Protein AF-A0A9P1GU59-F1 (afdb_monomer_lite)

pLDDT: mean 75.99, std 16.28, range [27.17, 95.75]

Sequence (184 aa):
MAQDPRLSNLLKWSIQNQSAPDGTPPETRTPLDPSLLAALFGGPSEAELMKTAMEAITSEDPEVTLESKLVAFDNFEQLIENLDNANNIANLAVQNNIKSQEKFLAMNGIPKIIDIILDDKEDTAVRRKAIYALSSATRNYQAAMDLCTGELEKRGYTHGTVDSMNMDAVDVVMNSLKEIAGTS

InterPro domains:
  IPR011989 Armadillo-like helical [G3DSA:1.25.10.10] (42-153)
  IPR013918 Nucleotide exchange factor Fes1 [PF08609] (7-89)
  IPR016024 Armadillo-type fold [SSF48371] (45-146)
  IPR050693 SIL1/FES1/HPBP1 [PTHR19316] (93-146)

Radius of gyration: 20.09 Å; chains: 1; bounding box: 38×32×67 Å

Organism: NCBI:txid1442378

Foldseek 3Di:
DDDDVLVVVLVVLCVQQDADPVRHGRPDNDDDPPVSVCVVVPPDDLLRLLVVLLCLLLDPDPVSDPVNNLVSLVSLLVSLVVLVVVQVVCVVPDDRDVPSLVSCVVVVVLLSLVVLLQDPPHDLSSNLSSLSSLLSSQAPNQVSVVVNQVSCVVVVHHLDRADSPPSVSSVVVSVVSCVSSVND

Secondary structure (DSSP, 8-state):
-PPPHHHHHHHHHHHHTSPPTT-PPPS--PPPPHHHHHHHHTPPPHHHHHHHHHHHHT---TTS-HHHHHHHHHHHHHHHHHHHHHHHHHTTTS---HHHHHHHHHTTHHHHHHHHHH-TTS-HHHHHHHHHHHHHHHTT-HHHHHHHHHHHHHTT----S--TT-HHHHHHHHHHHHHHTT--

Structure (mmCIF, N/CA/C/O backbone):
data_AF-A0A9P1GU59-F1
#
_entry.id   AF-A0A9P1GU59-F1
#
loop_
_atom_site.group_PDB
_atom_site.id
_atom_site.type_symbol
_atom_site.label_atom_id
_atom_site.label_alt_id
_atom_site.label_comp_id
_atom_site.label_asym_id
_atom_site.label_entity_id
_atom_site.label_seq_id
_atom_site.pdbx_PDB_ins_code
_atom_site.Cartn_x
_atom_site.Cartn_y
_atom_site.Cartn_z
_atom_site.occupancy
_atom_site.B_iso_or_equiv
_atom_site.auth_seq_id
_atom_site.auth_comp_id
_atom_site.auth_asym_id
_atom_site.auth_atom_id
_atom_site.pdbx_PDB_model_num
ATOM 1 N N . MET A 1 1 ? -5.491 -15.730 25.480 1.00 37.22 1 MET A N 1
ATOM 2 C CA . MET A 1 1 ? -6.070 -14.433 25.064 1.00 37.22 1 MET A CA 1
ATOM 3 C C . MET A 1 1 ? -5.157 -13.349 25.615 1.00 37.22 1 MET A C 1
ATOM 5 O O . MET A 1 1 ? -4.960 -13.326 26.821 1.00 37.22 1 MET A O 1
ATOM 9 N N . ALA A 1 2 ? -4.495 -12.564 24.764 1.00 42.75 2 ALA A N 1
ATOM 10 C CA . ALA A 1 2 ? -3.594 -11.502 25.223 1.00 42.75 2 ALA A CA 1
ATOM 11 C C . ALA A 1 2 ? -4.428 -10.309 25.719 1.00 42.75 2 ALA A C 1
ATOM 13 O O . ALA A 1 2 ? -5.364 -9.911 25.030 1.00 42.75 2 ALA A O 1
ATOM 14 N N . GLN A 1 3 ? -4.125 -9.783 26.909 1.00 49.38 3 GLN A N 1
ATOM 15 C CA . GLN A 1 3 ? -4.767 -8.580 27.447 1.00 49.38 3 GLN A CA 1
ATOM 16 C C . GLN A 1 3 ? -4.395 -7.377 26.570 1.00 49.38 3 GLN A C 1
ATOM 18 O O . GLN A 1 3 ? -3.217 -7.154 26.304 1.00 49.38 3 GLN A O 1
ATOM 23 N N . ASP A 1 4 ? -5.397 -6.637 26.096 1.00 59.47 4 ASP A N 1
ATOM 24 C CA . ASP A 1 4 ? -5.205 -5.454 25.256 1.00 59.47 4 ASP A CA 1
ATOM 25 C C . ASP A 1 4 ? -4.488 -4.348 26.063 1.00 59.47 4 ASP A C 1
ATOM 27 O O . ASP A 1 4 ? -5.024 -3.897 27.084 1.00 59.47 4 ASP A O 1
ATOM 31 N N . PRO A 1 5 ? -3.296 -3.884 25.644 1.00 61.25 5 PRO A N 1
ATOM 32 C CA . PRO A 1 5 ? -2.566 -2.810 26.321 1.00 61.25 5 PRO A CA 1
ATOM 33 C C . PRO A 1 5 ? -3.385 -1.519 26.479 1.00 61.25 5 PRO A C 1
ATOM 35 O O . PRO A 1 5 ? -3.182 -0.775 27.441 1.00 61.25 5 PRO A O 1
ATOM 38 N N . ARG A 1 6 ? -4.358 -1.281 25.588 1.00 63.31 6 ARG A N 1
ATOM 39 C CA . ARG A 1 6 ? -5.272 -0.131 25.640 1.00 63.31 6 ARG A CA 1
ATOM 40 C C . ARG A 1 6 ? -6.220 -0.217 26.833 1.00 63.31 6 ARG A C 1
ATOM 42 O O . ARG A 1 6 ? -6.429 0.789 27.505 1.00 63.31 6 ARG A O 1
ATOM 49 N N . LEU A 1 7 ? -6.712 -1.412 27.174 1.00 64.50 7 LEU A N 1
ATOM 50 C CA . LEU A 1 7 ? -7.523 -1.616 28.381 1.00 64.50 7 LEU A CA 1
ATOM 51 C C . LEU A 1 7 ? -6.704 -1.384 29.656 1.00 64.50 7 LEU A C 1
ATOM 53 O O . LEU A 1 7 ? -7.206 -0.796 30.610 1.00 64.50 7 LEU A O 1
ATOM 57 N N . SER A 1 8 ? -5.436 -1.795 29.670 1.00 67.75 8 SER A N 1
ATOM 58 C CA . SER A 1 8 ? -4.537 -1.574 30.812 1.00 67.75 8 SER A CA 1
ATOM 59 C C . SER A 1 8 ? -4.239 -0.089 31.041 1.00 67.75 8 SER A C 1
ATOM 61 O O . SER A 1 8 ? -4.188 0.367 32.185 1.00 67.75 8 SER A O 1
ATOM 63 N N . ASN A 1 9 ? -4.075 0.683 29.966 1.00 65.62 9 ASN A N 1
ATOM 64 C CA . ASN A 1 9 ? -3.880 2.131 30.042 1.00 65.62 9 ASN A CA 1
ATOM 65 C C . ASN A 1 9 ? -5.174 2.870 30.414 1.00 65.62 9 ASN A C 1
ATOM 67 O O . ASN A 1 9 ? -5.128 3.788 31.231 1.00 65.62 9 ASN A O 1
ATOM 71 N N . LEU A 1 10 ? -6.329 2.417 29.912 1.00 69.00 10 LEU A N 1
ATOM 72 C CA . LEU A 1 10 ? -7.643 2.917 30.322 1.00 69.00 10 LEU A CA 1
ATOM 73 C C . LEU A 1 10 ? -7.895 2.678 31.818 1.00 69.00 10 LEU A C 1
ATOM 75 O O . LEU A 1 10 ? -8.359 3.577 32.518 1.00 69.00 10 LEU A O 1
ATOM 79 N N . LEU A 1 11 ? -7.528 1.500 32.331 1.00 75.94 11 LEU A N 1
ATOM 80 C CA . LEU A 1 11 ? -7.636 1.177 33.752 1.00 75.94 11 LEU A CA 1
ATOM 81 C C . LEU A 1 11 ? -6.775 2.129 34.596 1.00 75.94 11 LEU A C 1
ATOM 83 O O . LEU A 1 11 ? -7.275 2.720 35.551 1.00 75.94 11 LEU A O 1
ATOM 87 N N . LYS A 1 12 ? -5.508 2.343 34.213 1.00 71.56 12 LYS A N 1
ATOM 88 C CA . LYS A 1 12 ? -4.606 3.289 34.894 1.00 71.56 12 LYS A CA 1
ATOM 89 C C . LYS A 1 12 ? -5.156 4.714 34.888 1.00 71.56 12 LYS A C 1
ATOM 91 O O . LYS A 1 12 ? -5.164 5.352 35.938 1.00 71.56 12 LYS A O 1
ATOM 96 N N . TRP A 1 13 ? -5.654 5.189 33.745 1.00 77.75 13 TRP A N 1
ATOM 97 C CA . TRP A 1 13 ? -6.283 6.506 33.646 1.00 77.75 13 TRP A CA 1
ATOM 98 C C . TRP A 1 13 ? -7.528 6.605 34.540 1.00 77.75 13 TRP A C 1
ATOM 100 O O . TRP A 1 13 ? -7.687 7.598 35.247 1.00 77.75 13 TRP A O 1
ATOM 110 N N . SER A 1 14 ? -8.377 5.569 34.576 1.00 73.88 14 SER A N 1
ATOM 111 C CA . SER A 1 14 ? -9.591 5.561 35.407 1.00 73.88 14 SER A CA 1
ATOM 112 C C . SER A 1 14 ? -9.276 5.649 36.899 1.00 73.88 14 SER A C 1
ATOM 114 O O . SER A 1 14 ? -9.935 6.394 37.613 1.00 73.88 14 SER A O 1
ATOM 116 N N . ILE A 1 15 ? -8.217 4.966 37.348 1.00 77.75 15 ILE A N 1
ATOM 117 C CA . ILE A 1 15 ? -7.745 4.999 38.737 1.00 77.75 15 ILE A CA 1
ATOM 118 C C . ILE A 1 15 ? -7.198 6.389 39.083 1.00 77.75 15 ILE A C 1
ATOM 120 O O . ILE A 1 15 ? -7.466 6.903 40.162 1.00 77.75 15 ILE A O 1
ATOM 124 N N . GLN A 1 16 ? -6.468 7.024 38.161 1.00 74.56 16 GLN A N 1
ATOM 125 C CA . GLN A 1 16 ? -5.933 8.379 38.347 1.00 74.56 16 GLN A CA 1
ATOM 126 C C . GLN A 1 16 ? -7.023 9.458 38.379 1.00 74.56 16 GLN A C 1
ATOM 128 O O . GLN A 1 16 ? -6.841 10.494 39.012 1.00 74.56 16 GLN A O 1
ATOM 133 N N . ASN A 1 17 ? -8.149 9.222 37.702 1.00 72.12 17 ASN A N 1
ATOM 134 C CA . ASN A 1 17 ? -9.263 10.167 37.616 1.00 72.12 17 ASN A CA 1
ATOM 135 C C . ASN A 1 17 ? -10.427 9.816 38.556 1.00 72.12 17 ASN A C 1
ATOM 137 O O . ASN A 1 17 ? -11.460 10.491 38.537 1.00 72.12 17 ASN A O 1
ATOM 141 N N . GLN A 1 18 ? -10.266 8.784 39.388 1.00 71.88 18 GLN A N 1
ATOM 142 C CA . GLN A 1 18 ? -11.231 8.420 40.413 1.00 71.88 18 GLN A CA 1
ATOM 143 C C . GLN A 1 18 ? -11.114 9.388 41.596 1.00 71.88 18 GLN A C 1
ATOM 145 O O . GLN A 1 18 ? -10.019 9.655 42.089 1.00 71.88 18 GLN A O 1
ATOM 150 N N . SER A 1 19 ? -12.247 9.917 42.063 1.00 74.69 19 SER A N 1
ATOM 151 C CA . SER A 1 19 ? -12.274 10.703 43.298 1.00 74.69 19 SER A CA 1
ATOM 152 C C . SER A 1 19 ? -11.856 9.843 44.487 1.00 74.69 19 SER A C 1
ATOM 154 O O . SER A 1 19 ? -12.184 8.653 44.554 1.00 74.69 19 SER A O 1
ATOM 156 N N . ALA A 1 20 ? -11.176 10.459 45.450 1.00 69.75 20 ALA A N 1
ATOM 157 C CA . ALA A 1 20 ? -10.886 9.808 46.716 1.00 69.75 20 ALA A CA 1
ATOM 158 C C . ALA A 1 20 ? -12.199 9.449 47.459 1.00 69.75 20 ALA A C 1
ATOM 160 O O . ALA A 1 20 ? -13.258 10.011 47.159 1.00 69.75 20 ALA A O 1
ATOM 161 N N . PRO A 1 21 ? -12.174 8.500 48.417 1.00 70.94 21 PRO A N 1
ATOM 162 C CA . PRO A 1 21 ? -13.371 8.044 49.138 1.00 70.94 21 PRO A CA 1
ATOM 163 C C . PRO A 1 21 ? -14.135 9.150 49.884 1.00 70.94 21 PRO A C 1
ATOM 165 O O . PRO A 1 21 ? -15.304 8.979 50.213 1.00 70.94 21 PRO A O 1
ATOM 168 N N . ASP A 1 22 ? -13.474 10.273 50.151 1.00 78.88 22 ASP A N 1
ATOM 169 C CA . ASP A 1 22 ? -14.020 11.484 50.766 1.00 78.88 22 ASP A CA 1
ATOM 170 C C . ASP A 1 22 ? -14.684 12.439 49.750 1.00 78.88 22 ASP A C 1
ATOM 172 O O . ASP A 1 22 ? -15.186 13.497 50.124 1.00 78.88 22 ASP A O 1
ATOM 176 N N . GLY A 1 23 ? -14.716 12.064 48.468 1.00 69.88 23 GLY A N 1
ATOM 177 C CA . GLY A 1 23 ? -15.279 12.862 47.383 1.00 69.88 23 GLY A CA 1
ATOM 178 C C . GLY A 1 23 ? -14.348 13.957 46.865 1.00 69.88 23 GLY A C 1
ATOM 179 O O . GLY A 1 23 ? -14.757 14.701 45.970 1.00 69.88 23 GLY A O 1
ATOM 180 N N . THR A 1 24 ? -13.112 14.052 47.370 1.00 72.69 24 THR A N 1
ATOM 181 C CA . THR A 1 24 ? -12.143 15.052 46.915 1.00 72.69 24 THR A CA 1
ATOM 182 C C . THR A 1 24 ? -11.774 14.774 45.449 1.00 72.69 24 THR A C 1
ATOM 184 O O . THR A 1 24 ? -11.311 13.670 45.131 1.00 72.69 24 THR A O 1
ATOM 187 N N . PRO A 1 25 ? -12.009 15.724 44.518 1.00 60.38 25 PRO A N 1
ATOM 188 C CA . PRO A 1 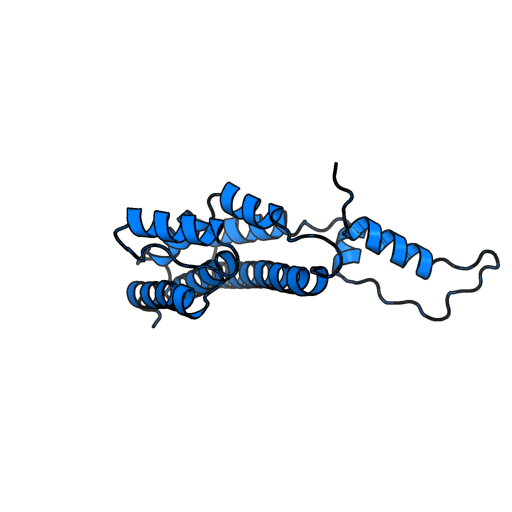25 ? -11.614 15.560 43.125 1.00 60.38 25 PRO A CA 1
ATOM 189 C C . PRO A 1 25 ? -10.085 15.502 42.997 1.00 60.38 25 PRO A C 1
ATOM 191 O O . PRO A 1 25 ? -9.396 16.213 43.728 1.00 60.38 25 PRO A O 1
ATOM 194 N N . PRO A 1 26 ? -9.540 14.723 42.049 1.00 64.69 26 PRO A N 1
ATOM 195 C CA . PRO A 1 26 ? -8.106 14.732 41.777 1.00 64.69 26 PRO A CA 1
ATOM 196 C C . PRO A 1 26 ? -7.645 16.128 41.330 1.00 64.69 26 PRO A C 1
ATOM 198 O O . PRO A 1 26 ? -8.309 16.774 40.516 1.00 64.69 26 PRO A O 1
ATOM 201 N N . GLU A 1 27 ? -6.496 16.581 41.849 1.00 63.69 27 GLU A N 1
ATOM 202 C CA . GLU A 1 27 ? -5.939 17.923 41.593 1.00 63.69 27 GLU A CA 1
ATOM 203 C C . GLU A 1 27 ? -5.631 18.180 40.108 1.00 63.69 27 GLU A C 1
ATOM 205 O O . GLU A 1 27 ? -5.620 19.323 39.656 1.00 63.69 27 GLU A O 1
ATOM 210 N N . THR A 1 28 ? -5.406 17.121 39.326 1.00 59.59 28 THR A N 1
ATOM 211 C CA . THR A 1 28 ? -5.151 17.192 37.883 1.00 59.59 28 THR A CA 1
ATOM 212 C C . THR A 1 28 ? -5.965 16.132 37.152 1.00 59.59 28 THR A C 1
ATOM 214 O O . THR A 1 28 ? -5.675 14.942 37.220 1.00 59.59 28 THR A O 1
ATOM 217 N N . ARG A 1 29 ? -6.988 16.570 36.410 1.00 61.59 29 ARG A N 1
ATOM 218 C CA . ARG A 1 29 ? -7.673 15.724 35.427 1.00 61.59 29 ARG A CA 1
ATOM 219 C C . ARG A 1 29 ? -6.867 15.746 34.139 1.00 61.59 29 ARG A C 1
ATOM 221 O O . ARG A 1 29 ? -6.835 16.767 33.453 1.00 61.59 29 ARG A O 1
ATOM 228 N N . THR A 1 30 ? -6.201 14.648 33.815 1.00 66.25 30 THR A N 1
ATOM 229 C CA . THR A 1 30 ? -5.540 14.506 32.517 1.00 66.25 30 THR A CA 1
ATOM 230 C C . THR A 1 30 ? -6.597 14.246 31.443 1.00 66.25 30 THR A C 1
ATOM 232 O O . THR A 1 30 ? -7.405 13.324 31.606 1.00 66.25 30 THR A O 1
ATOM 235 N N . PRO A 1 31 ? -6.631 15.040 30.353 1.00 62.19 31 PRO A N 1
ATOM 236 C CA . PRO A 1 31 ? -7.511 14.770 29.225 1.00 62.19 31 PRO A CA 1
ATOM 237 C C . PRO A 1 31 ? -7.312 13.334 28.746 1.00 62.19 31 PRO A C 1
ATOM 239 O O . PRO A 1 31 ? -6.183 12.869 28.589 1.00 62.19 31 PRO A O 1
ATOM 242 N N . LEU A 1 32 ? -8.421 12.631 28.557 1.00 63.50 32 LEU A N 1
ATOM 243 C CA . LEU A 1 32 ? -8.438 11.292 27.991 1.00 63.50 32 LEU A CA 1
ATOM 244 C C . LEU A 1 32 ? -7.921 11.385 26.550 1.00 63.50 32 LEU A C 1
ATOM 246 O O . LEU A 1 32 ? -8.447 12.170 25.760 1.00 63.50 32 LEU A O 1
ATOM 250 N N . ASP A 1 33 ? -6.891 10.609 26.224 1.00 67.44 33 ASP A N 1
ATOM 251 C CA . ASP A 1 33 ? -6.387 10.500 24.854 1.00 67.44 33 ASP A CA 1
ATOM 252 C C . ASP A 1 33 ? -7.546 10.092 23.914 1.00 67.44 33 ASP A C 1
ATOM 254 O O . ASP A 1 33 ? -8.259 9.131 24.229 1.00 67.44 33 ASP A O 1
ATOM 258 N N . PRO A 1 34 ? -7.764 10.785 22.779 1.00 60.62 34 PRO A N 1
ATOM 259 C CA . PRO A 1 34 ? -8.710 10.377 21.739 1.00 60.62 34 PRO A CA 1
ATOM 260 C C . PRO A 1 34 ? -8.651 8.886 21.371 1.00 60.62 34 PRO A C 1
ATOM 262 O O . PRO A 1 34 ? -9.694 8.276 21.131 1.00 60.62 34 PRO A O 1
ATOM 265 N N . SER A 1 35 ? -7.464 8.269 21.397 1.00 59.59 35 SER A N 1
ATOM 266 C CA . SER A 1 35 ? -7.297 6.832 21.142 1.00 59.59 35 SER A CA 1
ATOM 267 C C . SER A 1 35 ? -7.919 5.949 22.245 1.00 59.59 35 SER A C 1
ATOM 269 O O . SER A 1 35 ? -8.529 4.913 21.966 1.00 59.59 35 SER A O 1
ATOM 271 N N . LEU A 1 36 ? -7.850 6.387 23.507 1.00 60.50 36 LEU A N 1
ATOM 272 C CA . LEU A 1 36 ? -8.469 5.734 24.665 1.00 60.50 36 LEU A CA 1
ATOM 273 C C . LEU A 1 36 ? -9.973 6.024 24.750 1.00 60.50 36 LEU A C 1
ATOM 275 O O . LEU A 1 36 ? -10.736 5.164 25.190 1.00 60.50 36 LEU A O 1
ATOM 279 N N . LEU A 1 37 ? -10.415 7.196 24.286 1.00 62.12 37 LEU A N 1
ATOM 280 C CA . LEU A 1 37 ? -11.834 7.503 24.093 1.00 62.12 37 LEU A CA 1
ATOM 281 C C . LEU A 1 37 ? -12.458 6.561 23.062 1.00 62.12 37 LEU A C 1
ATOM 283 O O . LEU A 1 37 ? -13.522 6.008 23.323 1.00 62.12 37 LEU A O 1
ATOM 287 N N . ALA A 1 38 ? -11.785 6.302 21.938 1.00 63.38 38 ALA A N 1
ATOM 288 C CA . ALA A 1 38 ? -12.241 5.317 20.959 1.00 63.38 38 ALA A CA 1
ATOM 289 C C . ALA A 1 38 ? -12.310 3.897 21.554 1.00 63.38 38 ALA A C 1
ATOM 291 O O . ALA A 1 38 ? -13.258 3.164 21.275 1.00 63.38 38 ALA A O 1
ATOM 292 N N . ALA A 1 39 ? -11.372 3.524 22.432 1.00 58.16 39 ALA A N 1
ATOM 293 C CA . ALA A 1 39 ? -11.414 2.248 23.153 1.00 58.16 39 ALA A CA 1
ATOM 294 C C . ALA A 1 39 ? -12.561 2.164 24.185 1.00 58.16 39 ALA A C 1
ATOM 296 O O . ALA A 1 39 ? -13.087 1.079 24.425 1.00 58.16 39 ALA A O 1
ATOM 297 N N . LEU A 1 40 ? -12.955 3.293 24.785 1.00 57.06 40 LEU A N 1
ATOM 298 C CA . LEU A 1 40 ? -14.039 3.391 25.770 1.00 57.06 40 LEU A CA 1
ATOM 299 C C . LEU A 1 40 ? -15.433 3.439 25.120 1.00 57.06 40 LEU A C 1
ATOM 301 O O . LEU A 1 40 ? -16.378 2.862 25.654 1.00 57.06 40 LEU A O 1
ATOM 305 N N . PHE A 1 41 ? -15.559 4.124 23.980 1.00 63.47 41 PHE A N 1
ATOM 306 C CA . PHE A 1 41 ? -16.829 4.361 23.284 1.00 63.47 41 PHE A CA 1
ATOM 307 C C . PHE A 1 41 ? -17.063 3.445 22.072 1.00 63.47 41 PHE A C 1
ATOM 309 O O . PHE A 1 41 ? -18.151 3.470 21.503 1.00 63.47 41 PHE A O 1
ATOM 316 N N . GLY A 1 42 ? -16.086 2.606 21.709 1.00 56.97 42 GLY A N 1
ATOM 317 C CA . GLY A 1 42 ? -16.227 1.599 20.654 1.00 56.97 42 GLY A CA 1
ATOM 318 C C . GLY A 1 42 ? -16.067 2.156 19.238 1.00 56.97 42 GLY A C 1
ATOM 319 O O . GLY A 1 42 ? -16.937 1.958 18.396 1.00 56.97 42 GLY A O 1
ATOM 320 N N . GLY A 1 43 ? -14.957 2.847 18.970 1.00 62.94 43 GLY A N 1
ATOM 321 C CA . GLY A 1 43 ? -14.544 3.190 17.606 1.00 62.94 43 GLY A CA 1
ATOM 322 C C . GLY A 1 43 ? -13.963 1.984 16.852 1.00 62.94 43 GLY A C 1
ATOM 323 O O . GLY A 1 43 ? -13.530 1.019 17.491 1.00 62.94 43 GLY A O 1
ATOM 324 N N . PRO A 1 44 ? -13.928 2.024 15.507 1.00 64.62 44 PRO A N 1
ATOM 325 C CA . PRO A 1 44 ? -13.293 0.975 14.718 1.00 64.62 44 PRO A CA 1
ATOM 326 C C . PRO A 1 44 ? -11.830 0.813 15.144 1.00 64.62 44 PRO A C 1
ATOM 328 O O . PRO A 1 44 ? -11.099 1.784 15.345 1.00 64.62 44 PRO A O 1
ATOM 331 N N . SER A 1 45 ? -11.404 -0.433 15.299 1.00 67.88 45 SER A N 1
ATOM 332 C CA . SER A 1 45 ? -10.007 -0.776 15.534 1.00 67.88 45 SER A CA 1
ATOM 333 C C . SER A 1 45 ? -9.125 -0.307 14.373 1.00 67.88 45 SER A C 1
ATOM 335 O O . SER A 1 45 ? -9.582 -0.192 13.239 1.00 67.88 45 SER A O 1
ATOM 337 N N . GLU A 1 46 ? -7.828 -0.114 14.620 1.00 66.62 46 GLU A N 1
ATOM 338 C CA . GLU A 1 46 ? -6.856 0.220 13.563 1.00 66.62 46 GLU A CA 1
ATOM 339 C C . GLU A 1 46 ? -6.903 -0.780 12.397 1.00 66.62 46 GLU A C 1
ATOM 341 O O . GLU A 1 46 ? -6.783 -0.392 11.242 1.00 66.62 46 GLU A O 1
ATOM 346 N N . ALA A 1 47 ? -7.155 -2.062 12.683 1.00 62.41 47 ALA A N 1
ATOM 347 C CA . ALA A 1 47 ? -7.309 -3.091 11.657 1.00 62.41 47 ALA A CA 1
ATOM 348 C C . ALA A 1 47 ? -8.569 -2.892 10.797 1.00 62.41 47 ALA A C 1
ATOM 350 O O . ALA A 1 47 ? -8.538 -3.153 9.597 1.00 62.41 47 ALA A O 1
ATOM 351 N N . GLU A 1 48 ? -9.673 -2.444 11.394 1.00 66.81 48 GLU A N 1
ATOM 352 C CA . GLU A 1 48 ? -10.893 -2.106 10.656 1.00 66.81 48 GLU A CA 1
ATOM 353 C C . GLU A 1 48 ? -10.692 -0.835 9.832 1.00 66.81 48 GLU A C 1
ATOM 355 O O . GLU A 1 48 ? -11.084 -0.807 8.672 1.00 66.81 48 GLU A O 1
ATOM 360 N N . LEU A 1 49 ? -10.000 0.169 10.375 1.00 76.44 49 LEU A N 1
ATOM 361 C CA . LEU A 1 49 ? -9.644 1.382 9.638 1.00 76.44 49 LEU A CA 1
ATOM 362 C C . LEU A 1 49 ? -8.731 1.078 8.440 1.00 76.44 49 LEU A C 1
ATOM 364 O O . LEU A 1 49 ? -8.989 1.561 7.339 1.00 76.44 49 LEU A O 1
ATOM 368 N N . MET A 1 50 ? -7.722 0.218 8.61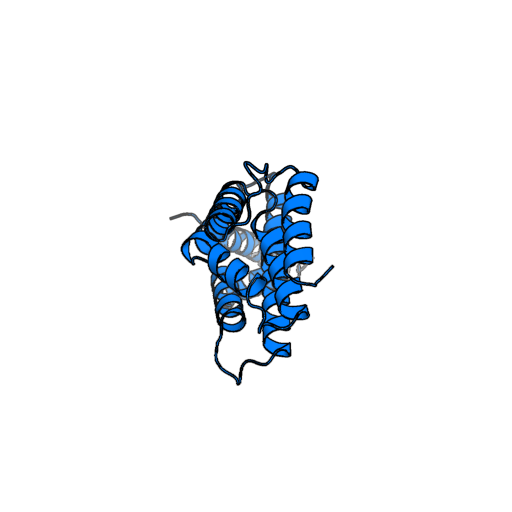8 1.00 74.81 50 MET A N 1
ATOM 369 C CA . MET A 1 50 ? -6.867 -0.255 7.522 1.00 74.81 50 MET A CA 1
ATOM 370 C C . MET A 1 50 ? -7.661 -1.010 6.456 1.00 74.81 50 MET A C 1
ATOM 372 O O . MET A 1 50 ? -7.426 -0.815 5.265 1.00 74.81 50 MET A O 1
ATOM 376 N N . LYS A 1 51 ? -8.609 -1.862 6.865 1.00 71.94 51 LYS A N 1
ATOM 377 C CA . LYS A 1 51 ? -9.472 -2.592 5.929 1.00 71.94 51 LYS A CA 1
ATOM 378 C C . LYS A 1 51 ? -10.333 -1.630 5.114 1.00 71.94 51 LYS A C 1
ATOM 380 O O . LYS A 1 51 ? -10.357 -1.750 3.896 1.00 71.94 51 LYS A O 1
ATOM 385 N N . THR A 1 52 ? -10.965 -0.656 5.765 1.00 79.94 52 THR A N 1
ATOM 386 C CA . THR A 1 52 ? -11.776 0.373 5.100 1.00 79.94 52 THR A CA 1
ATOM 387 C C . THR A 1 52 ? -10.946 1.197 4.116 1.00 79.94 52 THR A C 1
ATOM 389 O O . THR A 1 52 ? -11.390 1.453 2.999 1.00 79.94 52 THR A O 1
ATOM 392 N N . ALA A 1 53 ? -9.719 1.574 4.490 1.00 81.50 53 ALA A N 1
ATOM 393 C CA . ALA A 1 53 ? -8.815 2.272 3.583 1.00 81.50 53 ALA A CA 1
ATOM 394 C C . ALA A 1 53 ? -8.470 1.406 2.360 1.00 81.50 53 ALA A C 1
ATOM 396 O O . ALA A 1 53 ? -8.586 1.872 1.231 1.00 81.50 53 ALA A O 1
ATOM 397 N N . MET A 1 54 ? -8.137 0.125 2.559 1.00 80.00 54 MET A N 1
ATOM 398 C CA . MET A 1 54 ? -7.841 -0.797 1.457 1.00 80.00 54 MET A CA 1
ATOM 399 C C . MET A 1 54 ? -9.047 -1.077 0.553 1.00 80.00 54 MET A C 1
ATOM 401 O O . MET A 1 54 ? -8.874 -1.236 -0.654 1.00 80.00 54 MET A O 1
ATOM 405 N N . GLU A 1 55 ? -10.260 -1.133 1.103 1.00 83.69 55 GLU A N 1
ATOM 406 C CA . GLU A 1 55 ? -11.496 -1.258 0.321 1.00 83.69 55 GLU A CA 1
ATOM 407 C C . GLU A 1 55 ? -11.682 -0.053 -0.604 1.00 83.69 55 GLU A C 1
ATOM 409 O O . GLU A 1 55 ? -11.926 -0.240 -1.791 1.00 83.69 55 GLU A O 1
ATOM 414 N N . ALA A 1 56 ? -11.479 1.166 -0.099 1.00 85.19 56 ALA A N 1
ATOM 415 C CA . ALA A 1 56 ? -11.550 2.376 -0.916 1.00 85.19 56 ALA A CA 1
ATOM 416 C C . ALA A 1 56 ? -10.422 2.441 -1.962 1.00 85.19 56 ALA A C 1
ATOM 418 O O . ALA A 1 56 ? -10.677 2.750 -3.124 1.00 85.19 56 ALA A O 1
ATOM 419 N N . ILE A 1 57 ? -9.189 2.099 -1.574 1.00 84.56 57 ILE A N 1
ATOM 420 C CA . ILE A 1 57 ? -8.012 2.086 -2.460 1.00 84.56 57 ILE A CA 1
ATOM 421 C C . ILE A 1 57 ? -8.202 1.115 -3.633 1.00 84.56 57 ILE A C 1
ATOM 423 O O . ILE A 1 57 ? -7.840 1.434 -4.762 1.00 84.56 57 ILE A O 1
ATOM 427 N N . THR A 1 58 ? -8.764 -0.065 -3.365 1.00 83.00 58 THR A N 1
ATOM 428 C CA . THR A 1 58 ? -8.905 -1.151 -4.353 1.00 83.00 58 THR A CA 1
ATOM 429 C C . THR A 1 58 ? -10.281 -1.188 -5.014 1.00 83.00 58 THR A C 1
ATOM 431 O O . THR A 1 58 ? -10.604 -2.156 -5.700 1.00 83.00 58 THR A O 1
ATOM 434 N N . SER A 1 59 ? -11.103 -0.159 -4.796 1.00 84.56 59 SER A N 1
ATOM 435 C CA . SER A 1 59 ? -12.439 -0.082 -5.372 1.00 84.56 59 SER A CA 1
ATOM 436 C C . SER A 1 59 ? -12.379 0.168 -6.878 1.00 84.56 59 SER A C 1
ATOM 438 O O . SER A 1 59 ? -11.712 1.094 -7.343 1.00 84.56 59 SER A O 1
ATOM 440 N N . GLU A 1 60 ? -13.135 -0.633 -7.626 1.00 82.38 60 GLU A N 1
ATOM 441 C CA . GLU A 1 60 ? -13.414 -0.430 -9.054 1.00 82.38 60 GLU A CA 1
ATOM 442 C C . GLU A 1 60 ? -14.700 0.390 -9.281 1.00 82.38 60 GLU A C 1
ATOM 444 O O . GLU A 1 60 ? -15.089 0.638 -10.422 1.00 82.38 60 GLU A O 1
ATOM 449 N N . ASP A 1 61 ? -15.385 0.797 -8.205 1.00 86.00 61 ASP A N 1
ATOM 450 C CA . ASP A 1 61 ? -16.600 1.608 -8.283 1.00 86.00 61 ASP A CA 1
ATOM 451 C C . ASP A 1 61 ? -16.267 3.020 -8.808 1.00 86.00 61 ASP A C 1
ATOM 453 O O . ASP A 1 61 ? -15.479 3.726 -8.169 1.00 86.00 61 ASP A O 1
ATOM 457 N N . PRO A 1 62 ? -16.859 3.468 -9.935 1.00 80.75 62 PRO A N 1
ATOM 458 C CA . PRO A 1 62 ? -16.618 4.800 -10.488 1.00 80.75 62 PRO A CA 1
ATOM 459 C C . PRO A 1 62 ? -17.047 5.950 -9.562 1.00 80.75 62 PRO A C 1
ATOM 461 O O . PRO A 1 62 ? -16.585 7.074 -9.753 1.00 80.75 62 PRO A O 1
ATOM 464 N N . GLU A 1 63 ? -17.896 5.694 -8.560 1.00 85.44 63 GLU A N 1
ATOM 465 C CA . GLU A 1 63 ? -18.269 6.682 -7.540 1.00 85.44 63 GLU A CA 1
ATOM 466 C C . GLU A 1 63 ? -17.143 6.917 -6.513 1.00 85.44 63 GLU A C 1
ATOM 468 O O . GLU A 1 63 ? -17.116 7.950 -5.836 1.00 85.44 63 GLU A O 1
ATOM 473 N N . VAL A 1 64 ? -16.169 6.001 -6.405 1.00 85.94 64 VAL A N 1
ATOM 474 C CA . VAL A 1 64 ? -14.964 6.210 -5.591 1.00 85.94 64 VAL A CA 1
ATOM 475 C C . VAL A 1 64 ? -13.987 7.079 -6.374 1.00 85.94 64 VAL A C 1
ATOM 477 O O . VAL A 1 64 ? -13.158 6.617 -7.157 1.00 85.94 64 VAL A O 1
ATOM 480 N N . THR A 1 65 ? -14.112 8.383 -6.147 1.00 89.25 65 THR A N 1
ATOM 481 C CA . THR A 1 65 ? -13.328 9.400 -6.848 1.00 89.25 65 THR A CA 1
ATOM 482 C C . THR A 1 65 ? -11.827 9.305 -6.556 1.00 89.25 65 THR A C 1
ATOM 484 O O . THR A 1 65 ? -11.392 8.769 -5.533 1.00 89.25 65 THR A O 1
ATOM 487 N N . LEU A 1 66 ? -11.027 9.930 -7.424 1.00 85.06 66 LEU A N 1
ATOM 488 C CA . LEU A 1 66 ? -9.593 10.126 -7.210 1.00 85.06 66 LEU A CA 1
ATOM 489 C C . LEU A 1 66 ? -9.293 10.760 -5.842 1.00 85.06 66 LEU A C 1
ATOM 491 O O . LEU A 1 66 ? -8.422 10.284 -5.122 1.00 85.06 66 LEU A O 1
ATOM 495 N N . GLU A 1 67 ? -10.037 11.799 -5.458 1.00 86.00 67 GLU A N 1
ATOM 496 C CA . GLU A 1 67 ? -9.871 12.469 -4.163 1.00 86.00 67 GLU A CA 1
ATOM 497 C C . GLU A 1 67 ? -10.117 11.498 -2.999 1.00 86.00 67 GLU A C 1
ATOM 499 O O . GLU A 1 67 ? -9.334 11.447 -2.053 1.00 86.00 67 GLU A O 1
ATOM 504 N N . SER A 1 68 ? -11.144 10.651 -3.107 1.00 86.94 68 SER A N 1
ATOM 505 C CA . SER A 1 68 ? -11.437 9.617 -2.111 1.00 86.94 68 SER A CA 1
ATOM 506 C C . SER A 1 68 ? -10.315 8.582 -2.001 1.00 86.94 68 SER A C 1
ATOM 508 O O . SER A 1 68 ? -9.948 8.206 -0.887 1.00 86.94 68 SER A O 1
ATOM 510 N N . LYS A 1 69 ? -9.733 8.152 -3.130 1.00 83.69 69 LYS A N 1
ATOM 511 C CA . LYS A 1 69 ? -8.573 7.247 -3.133 1.00 83.69 69 LYS A CA 1
ATOM 512 C C . LYS A 1 69 ? -7.354 7.899 -2.475 1.00 83.69 69 LYS A C 1
ATOM 514 O O . LYS A 1 69 ? -6.696 7.255 -1.663 1.00 83.69 69 LYS A O 1
ATOM 519 N N . LEU A 1 70 ? -7.069 9.169 -2.774 1.00 84.06 70 LEU A N 1
ATOM 520 C CA . LEU A 1 70 ? -5.945 9.901 -2.173 1.00 84.06 70 LEU A CA 1
ATOM 521 C C . LEU A 1 70 ? -6.099 10.023 -0.653 1.00 84.06 70 LEU A C 1
ATOM 523 O O . LEU A 1 70 ? -5.172 9.686 0.079 1.00 84.06 70 LEU A O 1
ATOM 527 N N . VAL A 1 71 ? -7.291 10.389 -0.176 1.00 84.94 71 VAL A N 1
ATOM 528 C CA . VAL A 1 71 ? -7.598 10.429 1.263 1.00 84.94 71 VAL A CA 1
ATOM 529 C C . VAL A 1 71 ? -7.468 9.043 1.900 1.00 84.94 71 VAL A C 1
ATOM 531 O O . VAL A 1 71 ? -6.959 8.914 3.012 1.00 84.94 71 VAL A O 1
ATOM 534 N N . ALA A 1 72 ? -7.902 7.983 1.214 1.00 83.94 72 ALA A N 1
ATOM 535 C CA . ALA A 1 72 ? -7.754 6.620 1.713 1.00 83.94 72 ALA A CA 1
ATOM 536 C C . ALA A 1 72 ? -6.278 6.209 1.844 1.00 83.94 72 ALA A C 1
ATOM 538 O O . ALA A 1 72 ? -5.912 5.599 2.850 1.00 83.94 72 ALA A O 1
ATOM 539 N N . PHE A 1 73 ? -5.426 6.589 0.887 1.00 83.06 73 PHE A N 1
ATOM 540 C CA . PHE A 1 73 ? -3.981 6.391 0.995 1.00 83.06 73 PHE A CA 1
ATOM 541 C C . PHE A 1 73 ? -3.360 7.195 2.137 1.00 83.06 73 PHE A C 1
ATOM 543 O O . PHE A 1 73 ? -2.561 6.629 2.874 1.00 83.06 73 PHE A O 1
ATOM 550 N N . ASP A 1 74 ? -3.745 8.459 2.330 1.00 78.69 74 ASP A N 1
ATOM 551 C CA . ASP A 1 74 ? -3.253 9.283 3.444 1.00 78.69 74 ASP A CA 1
ATOM 552 C C . ASP A 1 74 ? -3.619 8.667 4.802 1.00 78.69 74 ASP A C 1
ATOM 554 O O . ASP A 1 74 ? -2.778 8.550 5.694 1.00 78.69 74 ASP A O 1
ATOM 558 N N . ASN A 1 75 ? -4.862 8.198 4.943 1.00 80.25 75 ASN A N 1
ATOM 559 C CA . ASN A 1 75 ? -5.316 7.501 6.146 1.00 80.25 75 ASN A CA 1
ATOM 560 C C . ASN A 1 75 ? -4.532 6.202 6.374 1.00 80.25 75 ASN A C 1
ATOM 562 O O . ASN A 1 75 ? -4.177 5.876 7.506 1.00 80.25 75 ASN A O 1
ATOM 566 N N . PHE A 1 76 ? -4.263 5.448 5.308 1.00 79.31 76 PHE A N 1
ATOM 567 C CA . PHE A 1 76 ? -3.498 4.209 5.386 1.00 79.31 76 PHE A CA 1
ATOM 568 C C . PHE A 1 76 ? -2.032 4.462 5.771 1.00 79.31 76 PHE A C 1
ATOM 570 O O . PHE A 1 76 ? -1.511 3.783 6.654 1.00 79.31 76 PHE A O 1
ATOM 577 N N . GLU A 1 77 ? -1.398 5.473 5.175 1.00 76.12 77 GLU A N 1
ATOM 578 C CA . GLU A 1 77 ? -0.037 5.925 5.483 1.00 76.12 77 GLU A CA 1
ATOM 579 C C . GLU A 1 77 ? 0.072 6.354 6.953 1.00 76.12 77 GLU A C 1
ATOM 581 O O . GLU A 1 77 ? 0.915 5.830 7.681 1.00 76.12 77 GLU A O 1
ATOM 586 N N . GLN A 1 78 ? -0.857 7.187 7.435 1.00 76.31 78 GLN A N 1
ATOM 587 C CA . GLN A 1 78 ? -0.904 7.616 8.834 1.00 76.31 78 GLN A CA 1
ATOM 588 C C . GLN A 1 78 ? -1.053 6.435 9.805 1.00 76.31 78 GLN A C 1
ATOM 590 O O . GLN A 1 78 ? -0.442 6.427 10.875 1.00 76.31 78 GLN A O 1
ATOM 595 N N . LEU A 1 79 ? -1.864 5.429 9.462 1.00 71.44 79 LEU A N 1
ATOM 596 C CA . LEU A 1 79 ? -2.031 4.236 10.293 1.00 71.44 79 LEU A CA 1
ATOM 597 C C . LEU A 1 79 ? -0.740 3.415 10.368 1.00 71.44 79 LEU A C 1
ATOM 599 O O . LEU A 1 79 ? -0.409 2.932 11.448 1.00 71.44 79 LEU A O 1
ATOM 603 N N . ILE A 1 80 ? 0.006 3.277 9.269 1.00 69.69 80 ILE A N 1
ATOM 604 C CA . ILE A 1 80 ? 1.296 2.572 9.287 1.00 69.69 80 ILE A CA 1
ATOM 605 C C . ILE A 1 80 ? 2.348 3.379 10.062 1.00 69.69 80 ILE A C 1
ATOM 607 O O . ILE A 1 80 ? 3.025 2.819 10.922 1.00 69.69 80 ILE A O 1
ATOM 611 N N . GLU A 1 81 ? 2.445 4.692 9.843 1.00 67.62 81 GLU A N 1
ATOM 612 C CA . GLU A 1 81 ? 3.399 5.553 10.556 1.00 67.62 81 GLU A CA 1
ATOM 613 C C . GLU A 1 81 ? 3.136 5.605 12.064 1.00 67.62 81 GLU A C 1
ATOM 615 O O . GLU A 1 81 ? 4.066 5.540 12.871 1.00 67.62 81 GLU A O 1
ATOM 620 N N . ASN A 1 82 ? 1.868 5.701 12.472 1.00 63.91 82 ASN A N 1
ATOM 621 C CA . ASN A 1 82 ? 1.500 5.654 13.884 1.00 63.91 82 ASN A CA 1
ATOM 622 C C . ASN A 1 82 ? 1.874 4.311 14.512 1.00 63.91 82 ASN A C 1
ATOM 624 O O . ASN A 1 82 ? 2.310 4.290 15.663 1.00 63.91 82 ASN A O 1
ATOM 628 N N . LEU A 1 83 ? 1.754 3.207 13.771 1.00 57.28 83 LEU A N 1
ATOM 629 C CA . LEU A 1 83 ? 2.199 1.900 14.243 1.00 57.28 83 LEU A CA 1
ATOM 630 C C . LEU A 1 83 ? 3.722 1.861 14.409 1.00 57.28 83 LEU A C 1
ATOM 632 O O . LEU A 1 83 ? 4.189 1.457 15.472 1.00 57.28 83 LEU A O 1
ATOM 636 N N . ASP A 1 84 ? 4.494 2.338 13.434 1.00 53.88 84 ASP A N 1
ATOM 637 C CA . ASP A 1 84 ? 5.961 2.403 13.518 1.00 53.88 84 ASP A CA 1
ATOM 638 C C . ASP A 1 84 ? 6.444 3.289 14.679 1.00 53.88 84 ASP A C 1
ATOM 640 O O . ASP A 1 84 ? 7.327 2.905 15.454 1.00 53.88 84 ASP A O 1
ATOM 644 N N . ASN A 1 85 ? 5.814 4.447 14.878 1.00 50.88 85 ASN A N 1
ATOM 645 C CA . ASN A 1 85 ? 6.141 5.367 15.967 1.00 50.88 85 ASN A CA 1
ATOM 646 C C . ASN A 1 85 ? 5.714 4.832 17.344 1.00 50.88 85 ASN A C 1
ATOM 648 O O . ASN A 1 85 ? 6.477 4.938 18.311 1.00 50.88 85 ASN A O 1
ATOM 652 N N . ALA A 1 86 ? 4.536 4.207 17.448 1.00 43.94 86 ALA A N 1
ATOM 653 C CA . ALA A 1 86 ? 4.104 3.523 18.666 1.00 43.94 86 ALA A CA 1
ATOM 654 C C . ALA A 1 86 ? 5.055 2.368 19.024 1.00 43.94 86 ALA A C 1
ATOM 656 O O . ALA A 1 86 ? 5.378 2.185 20.199 1.00 43.94 86 ALA A O 1
ATOM 657 N N . ASN A 1 87 ? 5.572 1.646 18.026 1.00 43.34 87 ASN A N 1
ATOM 658 C CA . ASN A 1 87 ? 6.563 0.584 18.204 1.00 43.34 87 ASN A CA 1
ATOM 659 C C . ASN A 1 87 ? 7.927 1.130 18.681 1.00 43.34 87 ASN A C 1
ATOM 661 O O . ASN A 1 87 ? 8.559 0.521 19.546 1.00 43.34 87 ASN A O 1
ATOM 665 N N . ASN A 1 88 ? 8.353 2.310 18.215 1.00 41.00 88 ASN A N 1
ATOM 666 C CA . ASN A 1 88 ? 9.589 2.957 18.679 1.00 41.00 88 ASN A CA 1
ATOM 667 C C . ASN A 1 88 ? 9.528 3.415 20.149 1.00 41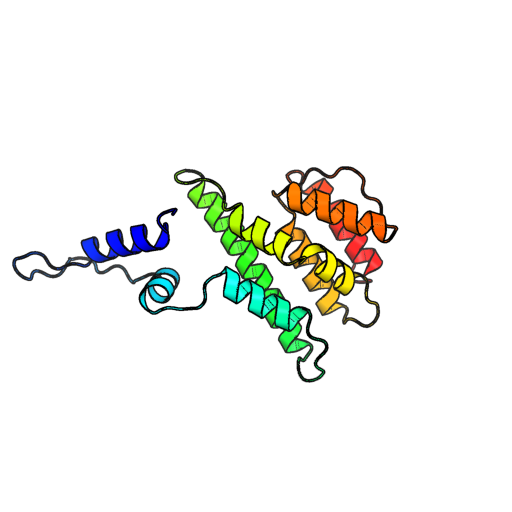.00 88 ASN A C 1
ATOM 669 O O . ASN A 1 88 ? 10.529 3.320 20.859 1.00 41.00 88 ASN A O 1
ATOM 673 N N . ILE A 1 89 ? 8.364 3.855 20.639 1.00 40.56 89 ILE A N 1
ATOM 674 C CA . ILE A 1 89 ? 8.178 4.257 22.048 1.00 40.56 89 ILE A CA 1
ATOM 675 C C . ILE A 1 89 ? 7.896 3.036 22.952 1.00 40.56 89 ILE A C 1
ATOM 677 O O . ILE A 1 89 ? 8.308 3.010 24.114 1.00 40.56 89 ILE A O 1
ATOM 681 N N . ALA A 1 90 ? 7.252 1.987 22.426 1.00 35.19 90 ALA A N 1
ATOM 682 C CA . ALA A 1 90 ? 6.945 0.751 23.154 1.00 35.19 90 ALA A CA 1
ATOM 683 C C . ALA A 1 90 ? 8.117 -0.247 23.248 1.00 35.19 90 ALA A C 1
ATOM 685 O O . ALA A 1 90 ? 8.030 -1.209 24.020 1.00 35.19 90 ALA A O 1
ATOM 686 N N . ASN A 1 91 ? 9.233 0.003 22.552 1.00 36.53 91 ASN A N 1
ATOM 687 C CA . ASN A 1 91 ? 10.447 -0.824 22.595 1.00 36.53 91 ASN A CA 1
ATOM 688 C C . ASN A 1 91 ? 11.125 -0.904 23.983 1.00 36.53 91 ASN A C 1
ATOM 690 O O . ASN A 1 91 ? 12.012 -1.730 24.181 1.00 36.53 91 ASN A O 1
ATOM 694 N N . LEU A 1 92 ? 10.685 -0.116 24.975 1.00 35.34 92 LEU A N 1
ATOM 695 C CA . LEU A 1 92 ? 11.098 -0.266 26.378 1.00 35.34 92 LEU A CA 1
ATOM 696 C C . LEU A 1 92 ? 10.116 -1.067 27.253 1.00 35.34 92 LEU A C 1
ATOM 698 O O . LEU A 1 92 ? 10.442 -1.320 28.412 1.00 35.34 92 LEU A O 1
ATOM 702 N N . ALA A 1 93 ? 8.944 -1.494 26.756 1.00 28.84 93 ALA A N 1
ATOM 703 C CA . ALA A 1 93 ? 7.965 -2.169 27.616 1.00 28.84 93 ALA A CA 1
ATOM 704 C C . ALA A 1 93 ? 7.209 -3.373 27.029 1.00 28.84 93 ALA A C 1
ATOM 706 O O . ALA A 1 93 ? 6.968 -4.297 27.802 1.00 28.84 93 ALA A O 1
ATOM 707 N N . VAL A 1 94 ? 6.824 -3.446 25.746 1.00 27.17 94 VAL A N 1
ATOM 708 C CA . VAL A 1 94 ? 6.114 -4.637 25.215 1.00 27.17 94 VAL A CA 1
ATOM 709 C C . VAL A 1 94 ? 6.329 -4.779 23.700 1.00 27.17 94 VAL A C 1
ATOM 711 O O . VAL A 1 94 ? 6.073 -3.857 22.940 1.00 27.17 94 VAL A O 1
ATOM 714 N N . GLN A 1 95 ? 6.795 -5.962 23.295 1.00 35.72 95 GLN A N 1
ATOM 715 C CA . GLN A 1 95 ? 7.261 -6.385 21.967 1.00 35.72 95 GLN A CA 1
ATOM 716 C C . GLN A 1 95 ? 6.370 -5.985 20.765 1.00 35.72 95 GLN A C 1
ATOM 718 O O . GLN A 1 95 ? 5.172 -6.266 20.762 1.00 35.72 95 GLN A O 1
ATOM 723 N N . ASN A 1 96 ? 7.025 -5.408 19.742 1.00 44.31 96 ASN A N 1
ATOM 724 C CA . ASN A 1 96 ? 6.681 -5.269 18.312 1.00 44.31 96 ASN A CA 1
ATOM 725 C C . ASN A 1 96 ? 5.355 -5.900 17.845 1.00 44.31 96 ASN A C 1
ATOM 727 O O . ASN A 1 96 ? 5.176 -7.120 17.896 1.00 44.31 96 ASN A O 1
ATOM 731 N N . ASN A 1 97 ? 4.447 -5.089 17.290 1.00 60.38 97 ASN A N 1
ATOM 732 C CA . ASN A 1 97 ? 3.146 -5.552 16.802 1.00 60.38 97 ASN A CA 1
ATOM 733 C C . ASN A 1 97 ? 3.205 -6.266 15.429 1.00 60.38 97 ASN A C 1
ATOM 735 O O . ASN A 1 97 ? 2.658 -5.796 14.431 1.00 60.38 97 ASN A O 1
ATOM 739 N N . ILE A 1 98 ? 3.774 -7.475 15.427 1.00 54.00 98 ILE A N 1
ATOM 740 C CA . ILE A 1 98 ? 3.729 -8.461 14.335 1.00 54.00 98 ILE A CA 1
ATOM 741 C C . ILE A 1 98 ? 2.292 -8.704 13.821 1.00 54.00 98 ILE A C 1
ATOM 743 O O . ILE A 1 98 ? 2.104 -8.976 12.645 1.00 54.00 98 ILE A O 1
ATOM 747 N N . LYS A 1 99 ? 1.246 -8.552 14.648 1.00 54.62 99 LYS A N 1
ATOM 748 C CA . LYS A 1 99 ? -0.131 -8.956 14.295 1.00 54.62 99 LYS A CA 1
ATOM 749 C C . LYS A 1 99 ? -0.808 -8.066 13.256 1.00 54.62 99 LYS A C 1
ATOM 751 O O . LYS A 1 99 ? -1.658 -8.553 12.512 1.00 54.62 99 LYS A O 1
ATOM 756 N N . SER A 1 100 ? -0.505 -6.768 13.227 1.00 53.62 100 SER A N 1
ATOM 757 C CA . SER A 1 100 ? -1.086 -5.854 12.228 1.00 53.62 100 SER A CA 1
ATOM 758 C C . SER A 1 100 ? -0.404 -6.025 10.872 1.00 53.62 100 SER A C 1
ATOM 760 O O . SER A 1 100 ? -1.071 -6.094 9.844 1.00 53.62 100 SER A O 1
ATOM 762 N N . GLN A 1 101 ? 0.913 -6.202 10.893 1.00 55.75 101 GLN A N 1
ATOM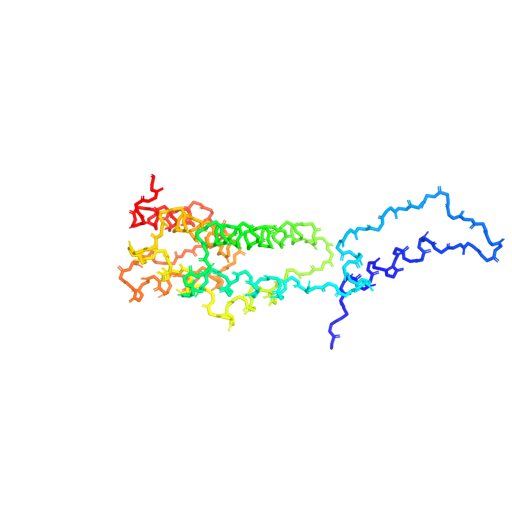 763 C CA . GLN A 1 101 ? 1.722 -6.548 9.732 1.00 55.75 101 GLN A CA 1
ATOM 764 C C . GLN A 1 101 ? 1.366 -7.940 9.166 1.00 55.75 101 GLN A C 1
ATOM 766 O O . GLN A 1 101 ? 1.121 -8.072 7.969 1.00 55.75 101 GLN A O 1
ATOM 771 N N . GLU A 1 102 ? 1.195 -8.953 10.023 1.00 61.88 102 GLU A N 1
ATOM 772 C CA . GLU A 1 102 ? 0.641 -10.266 9.661 1.00 61.88 102 GLU A CA 1
ATOM 773 C C . GLU A 1 102 ? -0.768 -10.148 9.085 1.00 61.88 102 GLU A C 1
ATOM 775 O O . GLU A 1 102 ? -1.097 -10.864 8.148 1.00 61.88 102 GLU A O 1
ATOM 780 N N . LYS A 1 103 ? -1.616 -9.252 9.608 1.00 61.41 103 LYS A N 1
ATOM 781 C CA . LYS A 1 103 ? -2.952 -9.015 9.044 1.00 61.41 103 LYS A CA 1
ATOM 782 C C . LYS A 1 103 ? -2.890 -8.360 7.671 1.00 61.41 103 LYS A C 1
ATOM 784 O O . LYS A 1 103 ? -3.648 -8.763 6.799 1.00 61.41 103 LYS A O 1
ATOM 789 N N . PHE A 1 104 ? -2.010 -7.387 7.457 1.00 61.22 104 PHE A N 1
ATOM 790 C CA . PHE A 1 104 ? -1.805 -6.784 6.140 1.00 61.22 104 PHE A CA 1
ATOM 791 C C . PHE A 1 104 ? -1.305 -7.818 5.118 1.00 61.22 104 PHE A C 1
ATOM 793 O O . PHE A 1 104 ? -1.855 -7.918 4.017 1.00 61.22 104 PHE A O 1
ATOM 800 N N . LEU A 1 105 ? -0.350 -8.662 5.523 1.00 63.00 105 LEU A N 1
ATOM 801 C CA . LEU A 1 105 ? 0.081 -9.832 4.756 1.00 63.00 105 LEU A CA 1
ATOM 802 C C . LEU A 1 105 ? -1.086 -10.804 4.501 1.00 63.00 105 LEU A C 1
ATOM 804 O O . LEU A 1 105 ? -1.308 -11.211 3.364 1.00 63.00 105 LEU A O 1
ATOM 808 N N . ALA A 1 106 ? -1.887 -11.123 5.522 1.00 60.78 106 ALA A N 1
ATOM 809 C CA . ALA A 1 106 ? -3.033 -12.033 5.429 1.00 60.78 106 ALA A CA 1
ATOM 810 C C . ALA A 1 106 ? -4.190 -11.486 4.573 1.00 60.78 106 ALA A C 1
ATOM 812 O O . ALA A 1 106 ? -4.988 -12.263 4.055 1.00 60.78 106 ALA A O 1
ATOM 813 N N . MET A 1 107 ? -4.285 -10.165 4.402 1.00 66.19 107 MET A N 1
ATOM 814 C CA . MET A 1 107 ? -5.241 -9.510 3.504 1.00 66.19 107 MET A CA 1
ATOM 815 C C . MET A 1 107 ? -4.723 -9.397 2.064 1.00 66.19 107 MET A C 1
ATOM 817 O O . MET A 1 107 ? -5.400 -8.805 1.222 1.00 66.19 107 MET A O 1
ATOM 821 N N . ASN A 1 108 ? -3.545 -9.959 1.766 1.00 74.25 108 ASN A N 1
ATOM 822 C CA . ASN A 1 108 ? -2.927 -9.904 0.444 1.00 74.25 108 ASN A CA 1
ATOM 823 C C . ASN A 1 108 ? -2.712 -8.454 -0.039 1.00 74.25 108 ASN A C 1
ATOM 825 O O . ASN A 1 108 ? -2.871 -8.150 -1.222 1.00 74.25 108 ASN A O 1
ATOM 829 N N . GLY A 1 109 ? -2.392 -7.544 0.891 1.00 77.69 109 GLY A N 1
ATOM 830 C CA . GLY A 1 109 ? -2.277 -6.113 0.608 1.00 77.69 109 GLY A CA 1
ATOM 831 C C . GLY A 1 109 ? -1.079 -5.759 -0.276 1.00 77.69 109 GLY A C 1
ATOM 832 O O . GLY A 1 109 ? -1.217 -4.929 -1.168 1.00 77.69 109 GLY A O 1
ATOM 833 N N . ILE A 1 110 ? 0.062 -6.437 -0.096 1.00 87.12 110 ILE A N 1
ATOM 834 C CA . ILE A 1 110 ? 1.284 -6.196 -0.886 1.00 87.12 110 ILE A CA 1
ATOM 835 C C . ILE A 1 110 ? 1.055 -6.433 -2.389 1.00 87.12 110 ILE A C 1
ATOM 837 O O . ILE A 1 110 ? 1.280 -5.494 -3.152 1.00 87.12 110 ILE A O 1
ATOM 841 N N . PRO A 1 111 ? 0.550 -7.604 -2.841 1.00 90.25 111 PRO A N 1
ATOM 842 C CA . PRO A 1 111 ? 0.243 -7.811 -4.256 1.00 90.25 111 PRO A CA 1
ATOM 843 C C . PRO A 1 111 ? -0.698 -6.751 -4.836 1.00 90.25 111 PRO A C 1
ATOM 845 O O . PRO A 1 111 ? -0.429 -6.232 -5.911 1.00 90.25 111 PRO A O 1
ATOM 848 N N . LYS A 1 112 ? -1.758 -6.375 -4.106 1.00 88.06 112 LYS A N 1
ATOM 849 C CA . LYS A 1 112 ? -2.738 -5.383 -4.576 1.00 88.06 112 LYS A CA 1
ATOM 850 C C . LYS A 1 112 ? -2.142 -3.985 -4.734 1.00 88.06 112 LYS A C 1
ATOM 852 O O . LYS A 1 112 ? -2.445 -3.302 -5.703 1.00 88.06 112 LYS A O 1
ATOM 857 N N . ILE A 1 113 ? -1.302 -3.555 -3.791 1.00 89.06 113 ILE A N 1
ATOM 858 C CA . ILE A 1 113 ? -0.604 -2.269 -3.900 1.00 89.06 113 ILE A CA 1
ATOM 859 C C . ILE A 1 113 ? 0.351 -2.292 -5.098 1.00 89.06 113 ILE A C 1
ATOM 861 O O . ILE A 1 113 ? 0.389 -1.326 -5.853 1.00 89.06 113 ILE A O 1
ATOM 865 N N . ILE A 1 114 ? 1.073 -3.396 -5.319 1.00 93.62 114 ILE A N 1
ATOM 866 C CA . ILE A 1 114 ? 1.932 -3.562 -6.502 1.00 93.62 114 ILE A CA 1
ATOM 867 C C . ILE A 1 114 ? 1.109 -3.494 -7.796 1.00 93.62 114 ILE A C 1
ATOM 869 O O . ILE A 1 114 ? 1.532 -2.827 -8.737 1.00 93.62 114 ILE A O 1
ATOM 873 N N . ASP A 1 115 ? -0.067 -4.122 -7.842 1.00 93.12 115 ASP A N 1
ATOM 874 C CA . ASP A 1 115 ? -0.949 -4.064 -9.013 1.00 93.12 115 ASP A CA 1
ATOM 875 C C . ASP A 1 115 ? -1.384 -2.620 -9.315 1.00 93.12 115 ASP A C 1
ATOM 877 O O . ASP A 1 115 ? -1.274 -2.189 -10.458 1.00 93.12 115 ASP A O 1
ATOM 881 N N . ILE A 1 116 ? -1.752 -1.834 -8.295 1.00 91.69 116 ILE A N 1
ATOM 882 C CA . ILE A 1 116 ? -2.072 -0.401 -8.453 1.00 91.69 116 ILE A CA 1
ATOM 883 C C . ILE A 1 116 ? -0.864 0.390 -8.971 1.00 91.69 116 ILE A C 1
ATOM 885 O O . ILE A 1 116 ? -1.009 1.253 -9.831 1.00 91.69 116 ILE A O 1
ATOM 889 N N . ILE A 1 117 ? 0.343 0.115 -8.464 1.00 94.19 117 ILE A N 1
ATOM 890 C CA . ILE A 1 117 ? 1.567 0.801 -8.911 1.00 94.19 117 ILE A CA 1
ATOM 891 C C . ILE A 1 117 ? 1.842 0.519 -10.392 1.00 94.19 117 ILE A C 1
ATOM 893 O O . ILE A 1 117 ? 2.319 1.404 -11.106 1.00 94.19 117 ILE A O 1
ATOM 897 N N . LEU A 1 118 ? 1.568 -0.696 -10.860 1.00 94.19 118 LEU A N 1
ATOM 898 C CA . LEU A 1 118 ? 1.899 -1.139 -12.213 1.00 94.19 118 LEU A CA 1
ATOM 899 C C . LEU A 1 118 ? 0.777 -0.916 -13.235 1.00 94.19 118 LEU A C 1
ATOM 901 O O . LEU A 1 118 ? 1.056 -0.993 -14.430 1.00 94.19 118 LEU A O 1
ATOM 905 N N . ASP A 1 119 ? -0.443 -0.605 -12.799 1.00 93.12 119 ASP A N 1
ATOM 906 C CA . ASP A 1 119 ? -1.551 -0.263 -13.692 1.00 93.12 119 ASP A CA 1
ATOM 907 C C . ASP A 1 119 ? -1.330 1.120 -14.331 1.00 93.12 119 ASP A C 1
ATOM 909 O O . ASP A 1 119 ? -1.199 2.140 -13.649 1.00 93.12 119 ASP A O 1
ATOM 913 N N . ASP A 1 120 ? -1.271 1.161 -15.662 1.00 90.00 120 ASP A N 1
ATOM 914 C CA . ASP A 1 120 ? -1.079 2.384 -16.444 1.00 90.00 120 ASP A CA 1
ATOM 915 C C . ASP A 1 120 ? -2.352 3.235 -16.559 1.00 90.00 120 ASP A C 1
ATOM 917 O O . ASP A 1 120 ? -2.284 4.391 -16.986 1.00 90.00 120 ASP A O 1
ATOM 921 N N . LYS A 1 121 ? -3.501 2.690 -16.148 1.00 90.44 121 LYS A N 1
ATOM 922 C CA . LYS A 1 121 ? -4.782 3.403 -16.076 1.00 90.44 121 LYS A CA 1
ATOM 923 C C . LYS A 1 121 ? -4.961 4.166 -14.772 1.00 90.44 121 LYS A C 1
ATOM 925 O O . LYS A 1 121 ? -5.817 5.047 -14.712 1.00 90.44 121 LYS A O 1
ATOM 930 N N . GLU A 1 122 ? -4.201 3.820 -13.737 1.00 91.00 122 GLU A N 1
ATOM 931 C CA . GLU A 1 122 ? -4.265 4.515 -12.457 1.00 91.00 122 GLU A CA 1
ATOM 932 C C . GLU A 1 122 ? -3.576 5.880 -12.539 1.00 91.00 122 GLU A C 1
ATOM 934 O O . GLU A 1 122 ? -2.551 6.071 -13.203 1.00 91.00 122 GLU A O 1
ATOM 939 N N . ASP A 1 123 ? -4.146 6.852 -11.831 1.00 90.62 123 ASP A N 1
ATOM 940 C CA . ASP A 1 123 ? -3.623 8.214 -11.809 1.00 90.62 123 ASP A CA 1
ATOM 941 C C . ASP A 1 123 ? -2.205 8.250 -11.213 1.00 90.62 123 ASP A C 1
ATOM 943 O O . ASP A 1 123 ? -1.895 7.581 -10.223 1.00 90.62 123 ASP A O 1
ATOM 947 N N . THR A 1 124 ? -1.320 9.071 -11.780 1.00 91.25 124 THR A N 1
ATOM 948 C CA . THR A 1 124 ? 0.072 9.193 -11.322 1.00 91.25 124 THR A CA 1
ATOM 949 C C . THR A 1 124 ? 0.174 9.560 -9.834 1.00 91.25 124 THR A C 1
ATOM 951 O O . THR A 1 124 ? 1.098 9.108 -9.154 1.00 91.25 124 THR A O 1
ATOM 954 N N . ALA A 1 125 ? -0.756 10.348 -9.287 1.00 87.62 125 ALA A N 1
ATOM 955 C CA . ALA A 1 125 ? -0.792 10.667 -7.862 1.00 87.62 125 ALA A CA 1
ATOM 956 C C . ALA A 1 125 ? -1.167 9.447 -7.006 1.00 87.62 125 ALA A C 1
ATOM 958 O O . ALA A 1 125 ? -0.545 9.220 -5.966 1.00 87.62 125 ALA A O 1
ATOM 959 N N . VAL A 1 126 ? -2.115 8.626 -7.471 1.00 88.94 126 VAL A N 1
ATOM 960 C CA . VAL A 1 126 ? -2.499 7.358 -6.826 1.00 88.94 126 VAL A CA 1
ATOM 961 C C . VAL A 1 126 ? -1.325 6.388 -6.810 1.00 88.94 126 VAL A C 1
ATOM 963 O O . VAL A 1 126 ? -0.959 5.879 -5.753 1.00 88.94 126 VAL A O 1
ATOM 966 N N . ARG A 1 127 ? -0.660 6.204 -7.953 1.00 92.69 127 ARG A N 1
ATOM 967 C CA . ARG A 1 127 ? 0.510 5.322 -8.078 1.00 92.69 127 ARG A CA 1
ATOM 968 C C . ARG A 1 127 ? 1.653 5.769 -7.170 1.00 92.69 127 ARG A C 1
ATOM 970 O O . ARG A 1 127 ? 2.267 4.954 -6.487 1.00 92.69 127 ARG A O 1
ATOM 977 N N . ARG A 1 128 ? 1.896 7.080 -7.083 1.00 90.62 128 ARG A N 1
ATOM 978 C CA . ARG A 1 128 ? 2.883 7.667 -6.166 1.00 90.62 128 ARG A CA 1
ATOM 979 C C . ARG A 1 128 ? 2.547 7.356 -4.707 1.00 90.62 128 ARG A C 1
ATOM 981 O O . ARG A 1 128 ? 3.422 6.917 -3.966 1.00 90.62 128 ARG A O 1
ATOM 988 N N . LYS A 1 129 ? 1.293 7.554 -4.296 1.00 86.06 129 LYS A N 1
ATOM 989 C CA . LYS A 1 129 ? 0.818 7.250 -2.937 1.00 86.06 129 LYS A CA 1
ATOM 990 C C . LYS A 1 129 ? 0.907 5.759 -2.608 1.00 86.06 129 LYS A C 1
ATOM 992 O O . LYS A 1 129 ? 1.350 5.407 -1.518 1.00 86.06 129 LYS A O 1
ATOM 997 N N . ALA A 1 130 ? 0.607 4.893 -3.572 1.00 88.38 130 ALA A N 1
ATOM 998 C CA . ALA A 1 130 ? 0.787 3.453 -3.443 1.00 88.38 130 ALA A CA 1
ATOM 999 C C . ALA A 1 130 ? 2.259 3.069 -3.189 1.00 88.38 130 ALA A C 1
ATOM 1001 O O . ALA A 1 130 ? 2.527 2.236 -2.325 1.00 88.38 130 ALA A O 1
ATOM 1002 N N . ILE A 1 131 ? 3.222 3.723 -3.854 1.00 92.12 131 ILE A N 1
ATOM 1003 C CA . ILE A 1 131 ? 4.661 3.514 -3.596 1.00 92.12 131 ILE A CA 1
ATOM 1004 C C . ILE A 1 131 ? 5.040 3.932 -2.168 1.00 92.12 131 ILE A C 1
ATOM 1006 O O . ILE A 1 131 ? 5.773 3.208 -1.496 1.00 92.12 131 ILE A O 1
ATOM 1010 N N . TYR A 1 132 ? 4.540 5.070 -1.676 1.00 86.19 132 TYR A N 1
ATOM 1011 C CA . TYR A 1 132 ? 4.793 5.499 -0.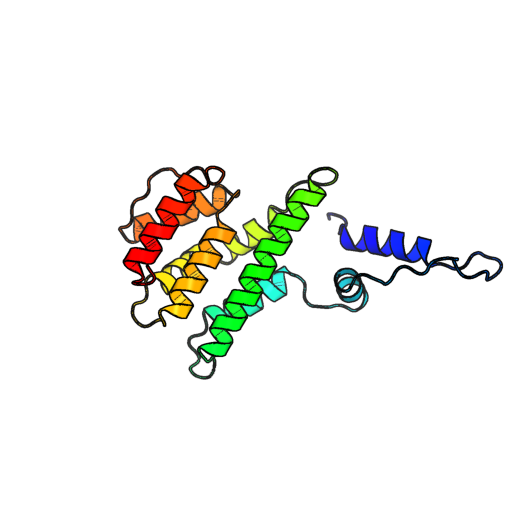293 1.00 86.19 132 TYR A CA 1
ATOM 1012 C C . TYR A 1 132 ? 4.202 4.522 0.728 1.00 86.19 132 TYR A C 1
ATOM 1014 O O . TYR A 1 132 ? 4.902 4.108 1.652 1.00 86.19 132 TYR A O 1
ATOM 1022 N N . ALA A 1 133 ? 2.965 4.070 0.510 1.00 82.50 133 ALA A N 1
ATOM 1023 C CA . ALA A 1 133 ? 2.332 3.049 1.338 1.00 82.50 133 ALA A CA 1
ATOM 1024 C C . ALA A 1 133 ? 3.124 1.728 1.339 1.00 82.50 133 ALA A C 1
ATOM 1026 O O . ALA A 1 133 ? 3.321 1.132 2.397 1.00 82.50 133 ALA A O 1
ATOM 1027 N N . LEU A 1 134 ? 3.631 1.291 0.179 1.00 88.44 134 LEU A N 1
ATOM 1028 C CA . LEU A 1 134 ? 4.468 0.093 0.061 1.00 88.44 134 LEU A CA 1
ATOM 1029 C C . LEU A 1 134 ? 5.811 0.254 0.787 1.00 88.44 134 LEU A C 1
ATOM 1031 O O . LEU A 1 134 ? 6.255 -0.668 1.469 1.00 88.44 134 LEU A O 1
ATOM 1035 N N . SER A 1 135 ? 6.442 1.426 0.679 1.00 88.25 135 SER A N 1
ATOM 1036 C CA . SER A 1 135 ? 7.663 1.763 1.419 1.00 88.25 135 SER A CA 1
ATOM 1037 C C . SER A 1 135 ? 7.433 1.669 2.923 1.00 88.25 135 SER A C 1
ATOM 1039 O O . SER A 1 135 ? 8.146 0.949 3.618 1.00 88.25 135 SER A O 1
ATOM 1041 N N . SER A 1 136 ? 6.371 2.310 3.410 1.00 82.00 136 SER A N 1
ATOM 1042 C CA . SER A 1 136 ? 5.991 2.289 4.822 1.00 82.00 136 SER A CA 1
ATOM 1043 C C . SER A 1 136 ? 5.709 0.863 5.318 1.00 82.00 136 SER A C 1
ATOM 1045 O O . SER A 1 136 ? 6.216 0.447 6.352 1.00 82.00 136 SER A O 1
ATOM 1047 N N . ALA A 1 137 ? 4.996 0.050 4.532 1.00 79.62 137 ALA A N 1
ATOM 1048 C CA . ALA A 1 137 ? 4.659 -1.324 4.907 1.00 79.62 137 ALA A CA 1
ATOM 1049 C C . ALA A 1 137 ? 5.854 -2.301 4.930 1.00 79.62 137 ALA A C 1
ATOM 1051 O O . ALA A 1 137 ? 5.749 -3.374 5.528 1.00 79.62 137 ALA A O 1
ATOM 1052 N N . THR A 1 138 ? 6.954 -1.979 4.243 1.00 84.38 138 THR A N 1
ATOM 1053 C CA . THR A 1 138 ? 8.099 -2.889 4.055 1.00 84.38 138 THR A CA 1
ATOM 1054 C C . THR A 1 138 ? 9.346 -2.480 4.841 1.00 84.38 138 THR A C 1
ATOM 1056 O O . THR A 1 138 ? 10.186 -3.334 5.134 1.00 84.38 138 THR A O 1
ATOM 1059 N N . ARG A 1 139 ? 9.481 -1.203 5.221 1.00 84.75 139 ARG A N 1
ATOM 1060 C CA . ARG A 1 139 ? 10.585 -0.717 6.062 1.00 84.75 139 ARG A CA 1
ATOM 1061 C C . ARG A 1 139 ? 10.527 -1.338 7.453 1.00 84.75 139 ARG A C 1
ATOM 1063 O O . ARG A 1 139 ? 9.462 -1.499 8.035 1.00 84.75 139 ARG A O 1
ATOM 1070 N N . ASN A 1 140 ? 11.696 -1.707 7.980 1.00 80.69 140 ASN A N 1
ATOM 1071 C CA . ASN A 1 140 ? 11.859 -2.364 9.282 1.00 80.69 140 ASN A CA 1
ATOM 1072 C C . ASN A 1 140 ? 11.062 -3.676 9.443 1.00 80.69 140 ASN A C 1
ATOM 1074 O O . ASN A 1 140 ? 10.921 -4.172 10.564 1.00 80.69 140 ASN A O 1
ATOM 1078 N N . TYR A 1 141 ? 10.556 -4.259 8.347 1.00 81.19 141 TYR A N 1
ATOM 1079 C CA . TYR A 1 141 ? 9.783 -5.493 8.382 1.00 81.19 141 TYR A CA 1
ATOM 1080 C C . TYR A 1 141 ? 10.137 -6.460 7.249 1.00 81.19 141 TYR A C 1
ATOM 1082 O O . TYR A 1 141 ? 9.577 -6.439 6.151 1.00 81.19 141 TYR A O 1
ATOM 1090 N N . GLN A 1 142 ? 11.051 -7.381 7.560 1.00 85.25 142 GLN A N 1
ATOM 1091 C CA . GLN A 1 142 ? 11.658 -8.264 6.566 1.00 85.25 142 GLN A CA 1
ATOM 1092 C C . GLN A 1 142 ? 10.651 -9.164 5.842 1.00 85.25 142 GLN A C 1
ATOM 1094 O O . GLN A 1 142 ? 10.748 -9.320 4.633 1.00 85.25 142 GLN A O 1
ATOM 1099 N N . ALA A 1 143 ? 9.646 -9.701 6.542 1.00 86.12 143 ALA A N 1
ATOM 1100 C CA . ALA A 1 143 ? 8.664 -10.592 5.917 1.00 86.12 143 ALA A CA 1
ATOM 1101 C C . ALA A 1 143 ? 7.821 -9.880 4.842 1.00 86.12 143 ALA A C 1
ATOM 1103 O O . ALA A 1 143 ? 7.486 -10.481 3.821 1.00 86.12 143 ALA A O 1
ATOM 1104 N N . ALA A 1 144 ? 7.502 -8.595 5.042 1.00 85.56 144 ALA A N 1
ATOM 1105 C CA . ALA A 1 144 ? 6.854 -7.788 4.013 1.00 85.56 144 ALA A CA 1
ATOM 1106 C C . ALA A 1 144 ? 7.805 -7.465 2.861 1.00 85.56 144 ALA A C 1
ATOM 1108 O O . ALA A 1 144 ? 7.381 -7.522 1.710 1.00 85.56 144 ALA A O 1
ATOM 1109 N N . MET A 1 145 ? 9.073 -7.160 3.147 1.00 92.06 145 MET A N 1
ATOM 1110 C CA . MET A 1 145 ? 10.059 -6.903 2.098 1.00 92.06 145 MET A CA 1
ATOM 1111 C C . MET A 1 145 ? 10.297 -8.137 1.217 1.00 92.06 145 MET A C 1
ATOM 1113 O O . MET A 1 145 ? 10.264 -8.019 -0.004 1.00 92.06 145 MET A O 1
ATOM 1117 N N . ASP A 1 146 ? 10.444 -9.321 1.812 1.00 92.44 146 ASP A N 1
ATOM 1118 C CA . ASP A 1 146 ? 10.622 -10.582 1.082 1.00 92.44 146 ASP A CA 1
ATOM 1119 C C . ASP A 1 146 ? 9.404 -10.909 0.206 1.00 92.44 146 ASP A C 1
ATOM 1121 O O . ASP A 1 146 ? 9.546 -11.351 -0.936 1.00 92.44 146 ASP A O 1
ATOM 1125 N N . LEU A 1 147 ? 8.186 -10.666 0.713 1.00 91.69 147 LEU A N 1
ATOM 1126 C CA . LEU A 1 147 ? 6.981 -10.824 -0.101 1.00 91.69 147 LEU A CA 1
ATOM 1127 C C . LEU A 1 147 ? 6.934 -9.788 -1.231 1.00 91.69 147 LEU A C 1
ATOM 1129 O O . LEU A 1 147 ? 6.579 -10.137 -2.353 1.00 91.69 147 LEU A O 1
ATOM 1133 N N . CYS A 1 148 ? 7.292 -8.533 -0.952 1.00 93.19 148 CYS A N 1
ATOM 1134 C CA . CYS A 1 148 ? 7.328 -7.455 -1.937 1.00 93.19 148 CYS A CA 1
ATOM 1135 C C . CYS A 1 148 ? 8.270 -7.791 -3.098 1.00 93.19 148 CYS A C 1
ATOM 1137 O O . CYS A 1 148 ? 7.835 -7.814 -4.249 1.00 93.19 148 CYS A O 1
ATOM 1139 N N . THR A 1 149 ? 9.529 -8.130 -2.813 1.00 95.62 149 THR A N 1
ATOM 1140 C CA . THR A 1 149 ? 10.510 -8.483 -3.851 1.00 95.62 149 THR A CA 1
ATOM 1141 C C . THR A 1 149 ? 10.114 -9.755 -4.598 1.00 95.62 149 THR A C 1
ATOM 1143 O O . THR A 1 149 ? 10.232 -9.795 -5.822 1.00 95.62 149 THR A O 1
ATOM 1146 N N . GLY A 1 150 ? 9.550 -10.754 -3.911 1.00 95.38 150 GLY A N 1
ATOM 1147 C CA . GLY A 1 150 ? 9.026 -11.962 -4.551 1.00 95.38 150 GLY A CA 1
ATOM 1148 C C . GLY A 1 150 ? 7.831 -11.704 -5.481 1.00 95.38 150 GLY A C 1
ATOM 1149 O O . GLY A 1 150 ? 7.714 -12.329 -6.534 1.00 95.38 150 GLY A O 1
ATOM 1150 N N . GLU A 1 151 ? 6.933 -10.782 -5.133 1.00 94.44 151 GLU A N 1
ATOM 1151 C CA . GLU A 1 151 ? 5.805 -10.384 -5.988 1.00 94.44 151 GLU A CA 1
ATOM 1152 C C . GLU A 1 151 ? 6.237 -9.531 -7.185 1.00 94.44 151 GLU A C 1
ATOM 1154 O O . GLU A 1 151 ? 5.678 -9.673 -8.278 1.00 94.44 151 GLU A O 1
ATOM 1159 N N . LEU A 1 152 ? 7.239 -8.672 -7.000 1.00 95.00 152 LEU A N 1
ATOM 1160 C CA . LEU A 1 152 ? 7.858 -7.905 -8.078 1.00 95.00 152 LEU A CA 1
ATOM 1161 C C . LEU A 1 152 ? 8.575 -8.824 -9.072 1.00 95.00 152 LEU A C 1
ATOM 1163 O O . LEU A 1 152 ? 8.392 -8.674 -10.283 1.00 95.00 152 LEU 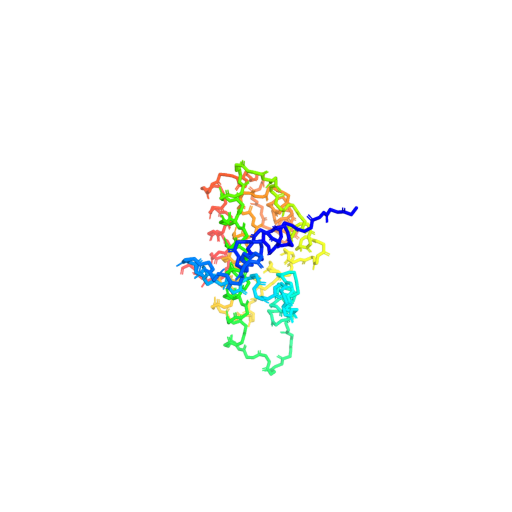A O 1
ATOM 1167 N N . GLU A 1 153 ? 9.289 -9.841 -8.584 1.00 95.38 153 GLU A N 1
ATOM 1168 C CA . GLU A 1 153 ? 9.991 -10.809 -9.430 1.00 95.38 153 GLU A CA 1
ATOM 1169 C C . GLU A 1 153 ? 9.017 -11.592 -10.322 1.00 95.38 153 GLU A C 1
ATOM 1171 O O . GLU A 1 153 ? 9.261 -11.745 -11.520 1.00 95.38 153 GLU A O 1
ATOM 1176 N N . LYS A 1 154 ? 7.851 -11.989 -9.791 1.00 94.44 154 LYS A N 1
ATOM 1177 C CA . LYS A 1 154 ? 6.771 -12.621 -10.581 1.00 94.44 154 LYS A CA 1
ATOM 1178 C C . LYS A 1 154 ? 6.272 -11.746 -11.735 1.00 94.44 154 LYS A C 1
ATOM 1180 O O . LYS A 1 154 ? 5.749 -12.277 -12.712 1.00 94.44 154 LYS A O 1
ATOM 1185 N N . ARG A 1 155 ? 6.416 -10.424 -11.622 1.00 93.50 155 ARG A N 1
ATOM 1186 C CA . ARG A 1 155 ? 6.020 -9.430 -12.632 1.00 93.50 155 ARG A CA 1
ATOM 1187 C C . ARG A 1 155 ? 7.197 -8.977 -13.508 1.00 93.50 155 ARG A C 1
ATOM 1189 O O . ARG A 1 155 ? 7.019 -8.116 -14.362 1.00 93.50 155 ARG A O 1
ATOM 1196 N N . GLY A 1 156 ? 8.376 -9.585 -13.340 1.00 93.62 156 GLY A N 1
ATOM 1197 C CA . GLY A 1 156 ? 9.572 -9.323 -14.143 1.00 93.62 156 GLY A CA 1
ATOM 1198 C C . GLY A 1 156 ? 10.503 -8.241 -13.589 1.00 93.62 156 GLY A C 1
ATOM 1199 O O . GLY A 1 156 ? 11.425 -7.833 -14.293 1.00 93.62 156 GLY A O 1
ATOM 1200 N N . TYR A 1 157 ? 10.294 -7.786 -12.351 1.00 93.56 157 TYR A N 1
ATOM 1201 C CA . TYR A 1 157 ? 11.127 -6.777 -11.695 1.00 93.56 157 TYR A CA 1
ATOM 1202 C C . TYR A 1 157 ? 11.963 -7.420 -10.585 1.00 93.56 157 TYR A C 1
ATOM 1204 O O . TYR A 1 157 ? 11.439 -7.803 -9.544 1.00 93.56 157 TYR A O 1
ATOM 1212 N N . THR A 1 158 ? 13.269 -7.563 -10.807 1.00 92.31 158 THR A N 1
ATOM 1213 C CA . THR A 1 158 ? 14.166 -8.258 -9.873 1.00 92.31 158 THR A CA 1
ATOM 1214 C C . THR A 1 158 ? 15.005 -7.276 -9.062 1.00 92.31 158 THR A C 1
ATOM 1216 O O . THR A 1 158 ? 15.775 -6.500 -9.626 1.00 92.31 158 THR A O 1
ATOM 1219 N N . HIS A 1 159 ? 14.934 -7.390 -7.733 1.00 91.88 159 HIS A N 1
ATOM 1220 C CA . HIS A 1 159 ? 15.743 -6.604 -6.786 1.00 91.88 159 HIS A CA 1
ATOM 1221 C C . HIS A 1 159 ? 16.679 -7.459 -5.921 1.00 91.88 159 HIS A C 1
ATOM 1223 O O . HIS A 1 159 ? 17.516 -6.920 -5.202 1.00 91.88 159 HIS A O 1
ATOM 1229 N N . GLY A 1 160 ? 16.576 -8.789 -6.013 1.00 89.69 160 GLY A N 1
ATOM 1230 C CA . GLY A 1 160 ? 17.324 -9.719 -5.169 1.00 89.69 160 GLY A CA 1
ATOM 1231 C C . GLY A 1 160 ? 16.896 -9.659 -3.699 1.00 89.69 160 GLY A C 1
ATOM 1232 O O . GLY A 1 160 ? 15.787 -9.241 -3.369 1.00 89.69 160 GLY A O 1
ATOM 1233 N N . THR A 1 161 ? 17.778 -10.106 -2.805 1.00 92.12 161 THR A N 1
ATOM 1234 C CA . THR A 1 161 ? 17.541 -10.034 -1.359 1.00 92.12 161 THR A CA 1
ATOM 1235 C C . THR A 1 161 ? 17.775 -8.611 -0.861 1.00 92.12 161 THR A C 1
ATOM 1237 O O . THR A 1 161 ? 18.872 -8.074 -1.010 1.00 92.12 161 THR A O 1
ATOM 1240 N N . VAL A 1 162 ? 16.755 -8.025 -0.236 1.00 94.25 162 VAL A N 1
ATOM 1241 C CA . VAL A 1 162 ? 16.776 -6.650 0.277 1.00 94.25 162 VAL A CA 1
ATOM 1242 C C . VAL A 1 162 ? 16.622 -6.684 1.792 1.00 94.25 162 VAL A C 1
ATOM 1244 O O . VAL A 1 162 ? 15.639 -7.216 2.295 1.00 94.25 162 VAL A O 1
ATOM 1247 N N . ASP A 1 163 ? 17.578 -6.108 2.520 1.00 89.44 163 ASP A N 1
ATOM 1248 C CA . ASP A 1 163 ? 17.465 -5.914 3.968 1.00 89.44 163 ASP A CA 1
ATOM 1249 C C . ASP A 1 163 ? 16.500 -4.755 4.262 1.00 89.44 163 ASP A C 1
ATOM 1251 O O . ASP A 1 163 ? 16.780 -3.601 3.941 1.00 89.44 163 ASP A O 1
ATOM 1255 N N . SER A 1 164 ? 15.365 -5.067 4.886 1.00 84.38 164 SER A N 1
ATOM 1256 C CA . SER A 1 164 ? 14.320 -4.103 5.262 1.00 84.38 164 SER A CA 1
ATOM 1257 C C . SER A 1 164 ? 14.770 -3.043 6.275 1.00 84.38 164 SER A C 1
ATOM 1259 O O . SER A 1 164 ? 14.112 -2.008 6.405 1.00 84.38 164 SER A O 1
ATOM 1261 N N . MET A 1 165 ? 15.873 -3.278 6.994 1.00 84.19 165 MET A N 1
ATOM 1262 C CA . MET A 1 165 ? 16.475 -2.316 7.923 1.00 84.19 165 MET A CA 1
ATOM 1263 C C . MET A 1 165 ? 17.487 -1.394 7.228 1.00 84.19 165 MET A C 1
ATOM 1265 O O . MET A 1 165 ? 17.856 -0.352 7.773 1.00 84.19 165 MET A O 1
ATOM 1269 N N . ASN A 1 166 ? 17.925 -1.743 6.015 1.00 88.19 166 ASN A N 1
ATOM 1270 C CA . ASN A 1 166 ? 18.803 -0.913 5.204 1.00 88.19 166 ASN A CA 1
ATOM 1271 C C . ASN A 1 166 ? 17.965 0.037 4.336 1.00 88.19 166 ASN A C 1
ATOM 1273 O O . ASN A 1 166 ? 17.514 -0.323 3.250 1.00 88.19 166 ASN A O 1
ATOM 1277 N N . MET A 1 167 ? 17.777 1.268 4.815 1.00 85.88 167 MET A N 1
ATOM 1278 C CA . MET A 1 167 ? 16.938 2.266 4.140 1.00 85.88 167 MET A CA 1
ATOM 1279 C C . MET A 1 167 ? 17.407 2.583 2.716 1.00 85.88 167 MET A C 1
ATOM 1281 O O . MET A 1 167 ? 16.562 2.746 1.841 1.00 85.88 167 MET A O 1
ATOM 1285 N N . ASP A 1 168 ? 18.719 2.581 2.455 1.00 90.44 168 ASP A N 1
ATOM 1286 C CA . ASP A 1 168 ? 19.251 2.797 1.105 1.00 90.44 168 ASP A CA 1
ATOM 1287 C C . ASP A 1 168 ? 18.839 1.654 0.165 1.00 90.44 168 ASP A C 1
ATOM 1289 O O . ASP A 1 168 ? 18.449 1.886 -0.979 1.00 90.44 168 ASP A O 1
ATOM 1293 N N . ALA A 1 169 ? 18.876 0.408 0.652 1.00 91.44 169 ALA A N 1
ATOM 1294 C CA . ALA A 1 169 ? 18.452 -0.756 -0.123 1.00 91.44 169 ALA A CA 1
ATOM 1295 C C . ALA A 1 169 ? 16.940 -0.739 -0.397 1.00 91.44 169 ALA A C 1
ATOM 1297 O O . ALA A 1 169 ? 16.516 -1.029 -1.517 1.00 91.44 169 ALA A O 1
ATOM 1298 N N . VAL A 1 170 ? 16.127 -0.350 0.592 1.00 89.50 170 VAL A N 1
ATOM 1299 C CA . VAL A 1 170 ? 14.683 -0.154 0.394 1.00 89.50 170 VAL A CA 1
ATOM 1300 C C . VAL A 1 170 ? 14.422 0.952 -0.631 1.00 89.50 170 VAL A C 1
ATOM 1302 O O . VAL A 1 170 ? 13.601 0.778 -1.533 1.00 89.50 170 VAL A O 1
ATOM 1305 N N . ASP A 1 171 ? 15.148 2.065 -0.551 1.00 92.06 171 ASP A N 1
ATOM 1306 C CA . ASP A 1 171 ? 14.980 3.198 -1.460 1.00 92.06 171 ASP A CA 1
ATOM 1307 C C . ASP A 1 171 ? 15.333 2.859 -2.906 1.00 92.06 171 ASP A C 1
ATOM 1309 O O . ASP A 1 171 ? 14.674 3.359 -3.818 1.00 92.06 171 ASP A O 1
ATOM 1313 N N . VAL A 1 172 ? 16.294 1.963 -3.147 1.00 95.56 172 VAL A N 1
ATOM 1314 C CA . VAL A 1 172 ? 16.566 1.437 -4.496 1.00 95.56 172 VAL A CA 1
ATOM 1315 C C . VAL A 1 172 ? 15.321 0.765 -5.085 1.00 95.56 172 VAL A C 1
ATOM 1317 O O . VAL A 1 172 ? 14.958 1.049 -6.230 1.00 95.56 172 VAL A O 1
ATOM 1320 N N . VAL A 1 173 ? 14.621 -0.068 -4.306 1.00 95.69 173 VAL A N 1
ATOM 1321 C CA . VAL A 1 173 ? 13.365 -0.699 -4.748 1.00 95.69 173 VAL A CA 1
ATOM 1322 C C . VAL A 1 173 ? 12.315 0.371 -5.038 1.00 95.69 173 VAL A C 1
ATOM 1324 O O . VAL A 1 173 ? 11.767 0.420 -6.140 1.00 95.69 173 VAL A O 1
ATOM 1327 N N . MET A 1 174 ? 12.078 1.284 -4.095 1.00 95.75 174 MET A N 1
ATOM 1328 C CA . MET A 1 174 ? 11.023 2.295 -4.226 1.00 95.75 174 MET A CA 1
ATOM 1329 C C . MET A 1 174 ? 11.280 3.268 -5.379 1.00 95.75 174 MET A C 1
ATOM 1331 O O . MET A 1 174 ? 10.347 3.640 -6.087 1.00 95.75 174 MET A O 1
ATOM 1335 N N . ASN A 1 175 ? 12.529 3.668 -5.612 1.00 95.62 175 ASN A N 1
ATOM 1336 C CA . ASN A 1 175 ? 12.878 4.563 -6.714 1.00 95.62 175 ASN A CA 1
ATOM 1337 C C . ASN A 1 175 ? 12.718 3.880 -8.075 1.00 95.62 175 ASN A C 1
ATOM 1339 O O . ASN A 1 175 ? 12.187 4.503 -8.990 1.00 95.62 175 ASN A O 1
ATOM 1343 N N . SER A 1 176 ? 13.051 2.591 -8.191 1.00 95.56 176 SER A N 1
ATOM 1344 C CA . SER A 1 176 ? 12.769 1.844 -9.424 1.00 95.56 176 SER A CA 1
ATOM 1345 C C . SER A 1 176 ? 11.266 1.784 -9.729 1.00 95.56 176 SER A C 1
ATOM 1347 O O . SER A 1 176 ? 10.854 1.975 -10.871 1.00 95.56 176 SER A O 1
ATOM 1349 N N . LEU A 1 177 ? 10.421 1.617 -8.703 1.00 95.44 177 LEU A N 1
ATOM 1350 C CA . LEU A 1 177 ? 8.968 1.658 -8.863 1.00 95.44 177 LEU A CA 1
ATOM 1351 C C . LEU A 1 177 ? 8.486 3.049 -9.268 1.00 95.44 177 LEU A C 1
ATOM 1353 O O . LEU A 1 177 ? 7.559 3.150 -10.066 1.00 95.44 177 LEU A O 1
ATOM 1357 N N . LYS A 1 178 ? 9.126 4.121 -8.780 1.00 94.38 178 LYS A N 1
ATOM 1358 C CA . LYS A 1 178 ? 8.790 5.484 -9.212 1.00 94.38 178 LYS A CA 1
ATOM 1359 C C . LYS A 1 178 ? 9.074 5.703 -10.691 1.00 94.38 178 LYS A C 1
ATOM 1361 O O . LYS A 1 178 ? 8.233 6.299 -11.362 1.00 94.38 178 LYS A O 1
ATOM 1366 N N . GLU A 1 179 ? 10.208 5.204 -11.180 1.00 94.44 179 GLU A N 1
ATOM 1367 C CA . GLU A 1 179 ? 10.581 5.250 -12.599 1.00 94.44 179 GLU A CA 1
ATOM 1368 C C . GLU A 1 179 ? 9.584 4.473 -13.461 1.00 94.44 179 GLU A C 1
ATOM 1370 O O . GLU A 1 179 ? 9.052 5.019 -14.427 1.00 94.44 179 GLU A O 1
ATOM 1375 N N . ILE A 1 180 ? 9.253 3.238 -13.066 1.00 91.50 180 ILE A N 1
ATOM 1376 C CA . ILE A 1 180 ? 8.232 2.415 -13.738 1.00 91.50 180 ILE A CA 1
ATOM 1377 C C . ILE A 1 180 ? 6.875 3.127 -13.731 1.00 91.50 180 ILE A C 1
ATOM 1379 O O . ILE A 1 180 ? 6.138 3.092 -14.718 1.00 91.50 180 ILE A O 1
ATOM 1383 N N . ALA A 1 181 ? 6.552 3.804 -12.628 1.00 91.31 181 ALA A N 1
ATOM 1384 C CA . ALA A 1 181 ? 5.293 4.504 -12.475 1.00 91.31 181 ALA A CA 1
ATOM 1385 C C . ALA A 1 181 ? 5.216 5.865 -13.175 1.00 91.31 181 ALA A C 1
ATOM 1387 O O . ALA A 1 181 ? 4.156 6.491 -13.173 1.00 91.31 181 ALA A O 1
ATOM 1388 N N . GLY A 1 182 ? 6.314 6.352 -13.762 1.00 90.62 182 GLY A N 1
ATOM 1389 C CA . GLY A 1 182 ? 6.374 7.716 -14.290 1.00 90.62 182 GLY A CA 1
ATOM 1390 C C . GLY A 1 182 ? 6.103 8.769 -13.209 1.00 90.62 182 GLY A C 1
ATOM 1391 O O . GLY A 1 182 ? 5.534 9.822 -13.486 1.00 90.62 182 GLY A O 1
ATOM 1392 N N . THR A 1 183 ? 6.460 8.459 -11.959 1.00 81.31 183 THR A N 1
ATOM 1393 C CA . THR A 1 183 ? 6.261 9.329 -10.788 1.00 81.31 183 THR A CA 1
ATOM 1394 C C . THR A 1 183 ? 7.559 9.988 -10.316 1.00 81.31 183 THR A C 1
ATOM 1396 O O . THR A 1 183 ? 7.535 10.688 -9.305 1.00 81.31 183 THR A O 1
ATOM 1399 N N . SER A 1 184 ? 8.678 9.762 -11.009 1.00 70.19 184 SER A N 1
ATOM 1400 C CA . SER A 1 184 ? 9.987 10.370 -10.733 1.00 70.19 184 SER A CA 1
ATOM 1401 C C . SER A 1 184 ? 9.952 11.895 -10.641 1.00 70.19 184 SER A C 1
ATOM 1403 O O . SER A 1 184 ? 9.133 12.526 -11.348 1.00 70.19 184 SER A O 1
#